Protein AF-A0A961Q5N4-F1 (afdb_monomer)

Radius of gyration: 23.61 Å; Cα contacts (8 Å, |Δi|>4): 683; chains: 1; bounding box: 58×43×66 Å

Secondary structure (DSSP, 8-state):
-EEETTEETTTTSEEEEETTT-PBP-TTSSGGGGGGGGSEEEE-TTS-EEEESSSSS-EETT-HHHHHHHHHHHTS-EEEEETT-EETTEE---SS----EEEEEHHHHHHHHHHTTT----GGGT--SEEE--TTS-SS-GGGGGBT-EEEETTEEEEEEEEEE--GGGGS-BTTB---HHHHHHHHHHSTTEEEEEEEESS-EE--TTPPEEE--------------PPP----S----SS-----S-EEEEEEGGGS-BT-EEEEEETTTEEEEEEE-SS-EEEEESB-TTT--BGGGSEEETTEEE-TTT--EE-TTT--EESPPTT--PPPEE-EEEETTEEEEEPPP----

Sequence (357 aa):
MSVTKAGFAGDRIGAFFDAETLGIASPPTPRKWSVAPLMAARTGSAGEIEIATGGTTWQPVDSPSLIEAVSELFGSRMMFRRYGEYSGDVLFKQRYAWKPVHIISIQSLESLQQQLAGEAVDVRRFRPNIVADLSGFGKDRPEYELIGREFTISGVRLRGLGPSGRCSFTTLAQRGLPEDRSVLKALIANFDKDFGIYCDVVSEGEIAPGDAINLERTEAAGHPAAVAVRPRPGPLQQAANRSAGTASGPKVRIGSLDEFPSGEIRRIEVPGAGALAVFRTDAAVYAVSDRCPHAGAPMSEGILENGRIVCPLHFAEFDPQTGEPFNAPTGCRHLKCYLVERQGNELSIRLQDDQKR

Foldseek 3Di:
DWQDLQADQPPQQWAKAFPPVRHGQDCLPDVLSLLVQQKDWDQDPVRFIWIDNNPPDTDGQQDPVVQVVVCVSSVGRMHMDGAQDDDVPDGRHDPDDRQRFWEFEPLLQVVLCVLVVNPRQDPSLVPGPYYDHPVVADRHRRLQVQDQFWKDFVNWIKHWPDFAAAACSSQGDHVVRHRHPSSQVSCVVPPVNTGTTGIGTPDIDDHDPPTDIGTDPDDCPDDPPPPPPDPDPDDPDDDDDDDDPDQDADKWWDDFVVVADAFAWDWDQTVLQGIWTWHHHPVGIWIWHLAFQPHGAGQNPFGADPNWRFGPPRRFTANRPFQDTDSDPPPGDRTGTWDWDDDPGTIITGRHDPPDD

Mean predicted aligned error: 15.23 Å

Structure (mmCIF, N/CA/C/O backbone):
data_AF-A0A961Q5N4-F1
#
_entry.id   AF-A0A961Q5N4-F1
#
loop_
_atom_site.group_PDB
_atom_site.id
_atom_site.type_symbol
_atom_site.label_atom_id
_atom_site.label_alt_id
_atom_site.label_comp_id
_atom_site.label_asym_id
_atom_site.label_entity_id
_atom_site.label_seq_id
_atom_site.pdbx_PDB_ins_code
_atom_site.Cartn_x
_atom_site.Cartn_y
_atom_site.Cartn_z
_atom_site.occupancy
_atom_site.B_iso_or_equiv
_atom_site.auth_seq_id
_atom_site.auth_comp_id
_atom_site.auth_asym_id
_atom_site.auth_atom_id
_atom_site.pdbx_PDB_model_num
ATOM 1 N N . MET A 1 1 ? -1.865 -10.971 -20.153 1.00 88.38 1 MET A N 1
ATOM 2 C CA . MET A 1 1 ? -1.113 -10.814 -18.892 1.00 88.38 1 MET A CA 1
ATOM 3 C C . MET A 1 1 ? -1.587 -11.921 -17.989 1.00 88.38 1 MET A C 1
ATOM 5 O O . MET A 1 1 ? -2.784 -11.992 -17.718 1.00 88.38 1 MET A O 1
ATOM 9 N N . SER A 1 2 ? -0.658 -12.766 -17.552 1.00 92.38 2 SER A N 1
ATOM 10 C CA . SER A 1 2 ? -1.007 -13.957 -16.790 1.00 92.38 2 SER A CA 1
ATOM 11 C C . SER A 1 2 ? -1.397 -13.599 -15.364 1.00 92.38 2 SER A C 1
ATOM 13 O O . SER A 1 2 ? -0.663 -12.891 -14.670 1.00 92.38 2 SER A O 1
ATOM 15 N N . VAL A 1 3 ? -2.552 -14.089 -14.930 1.00 94.75 3 VAL A N 1
ATOM 16 C CA . VAL A 1 3 ? -3.071 -13.963 -13.571 1.00 94.75 3 VAL A CA 1
ATOM 17 C C . VAL A 1 3 ? -3.057 -15.348 -12.943 1.00 94.75 3 VAL A C 1
ATOM 19 O O . VAL A 1 3 ? -3.760 -16.256 -13.375 1.00 94.75 3 VAL A O 1
ATOM 22 N N . THR A 1 4 ? -2.250 -15.496 -11.904 1.00 92.38 4 THR A N 1
ATOM 23 C CA . THR A 1 4 ? -2.086 -16.727 -11.125 1.00 92.38 4 THR A CA 1
ATOM 24 C C . THR A 1 4 ? -2.775 -16.582 -9.775 1.00 92.38 4 THR A C 1
ATOM 26 O O . THR A 1 4 ? -3.158 -15.482 -9.377 1.00 92.38 4 THR A O 1
ATOM 29 N N . LYS A 1 5 ? -2.845 -17.659 -8.991 1.00 89.44 5 LYS A N 1
ATOM 30 C CA . LYS A 1 5 ? -3.269 -17.598 -7.591 1.00 89.44 5 LYS A CA 1
ATOM 31 C C . LYS A 1 5 ? -2.473 -16.568 -6.803 1.00 89.44 5 LYS A C 1
ATOM 33 O O . LYS A 1 5 ? -3.061 -15.956 -5.923 1.00 89.44 5 LYS A O 1
ATOM 38 N N . ALA A 1 6 ? -1.198 -16.354 -7.160 1.00 84.62 6 ALA A N 1
ATOM 39 C CA . ALA A 1 6 ? -0.278 -15.387 -6.561 1.00 84.62 6 ALA A CA 1
ATOM 40 C C . ALA A 1 6 ? -0.604 -13.904 -6.888 1.00 84.62 6 ALA A C 1
ATOM 42 O O . ALA A 1 6 ? -0.071 -13.002 -6.236 1.00 84.62 6 ALA A O 1
ATOM 43 N N . GLY A 1 7 ? -1.490 -13.648 -7.858 1.00 91.69 7 GLY A N 1
ATOM 44 C CA . GLY A 1 7 ? -1.692 -12.348 -8.502 1.00 91.69 7 GLY A CA 1
ATOM 45 C C . GLY A 1 7 ? -1.127 -12.340 -9.924 1.00 91.69 7 GLY A C 1
ATOM 46 O O . GLY A 1 7 ? -0.993 -13.390 -10.558 1.00 91.69 7 GLY A O 1
ATOM 47 N N . PHE A 1 8 ? -0.789 -11.161 -10.441 1.00 91.06 8 PHE A N 1
ATOM 48 C CA . PHE A 1 8 ? -0.176 -11.038 -11.766 1.00 91.06 8 PHE A CA 1
ATOM 49 C C . PHE A 1 8 ? 1.207 -11.687 -11.795 1.00 91.06 8 PHE A C 1
ATOM 51 O O . PHE A 1 8 ? 2.037 -11.437 -10.920 1.00 91.06 8 PHE A O 1
ATOM 58 N N . ALA A 1 9 ? 1.471 -12.503 -12.814 1.00 88.12 9 ALA A N 1
ATOM 59 C CA . ALA A 1 9 ? 2.780 -13.112 -12.999 1.00 88.12 9 ALA A CA 1
ATOM 60 C C . ALA A 1 9 ? 3.864 -12.027 -13.104 1.00 88.12 9 ALA A C 1
ATOM 62 O O . ALA A 1 9 ? 3.730 -11.064 -13.857 1.00 88.12 9 ALA A O 1
ATOM 63 N N . GLY A 1 10 ? 4.933 -12.183 -12.321 1.00 83.81 10 GLY A N 1
ATOM 64 C CA . GLY A 1 10 ? 6.019 -11.205 -12.224 1.00 83.81 10 GLY A CA 1
ATOM 65 C C . GLY A 1 10 ? 5.786 -10.075 -11.213 1.00 83.81 10 GLY A C 1
ATOM 66 O O . GLY A 1 10 ? 6.756 -9.424 -10.827 1.00 83.81 10 GLY A O 1
ATOM 67 N N . ASP A 1 11 ? 4.562 -9.873 -10.709 1.00 86.81 11 ASP A N 1
ATOM 68 C CA . ASP A 1 11 ? 4.302 -8.896 -9.649 1.00 86.81 11 ASP A CA 1
ATOM 69 C C . ASP A 1 11 ? 4.665 -9.457 -8.266 1.00 86.81 11 ASP A C 1
ATOM 71 O O . ASP A 1 11 ? 4.424 -10.622 -7.954 1.00 86.81 11 ASP A O 1
ATOM 75 N N . ARG A 1 12 ? 5.259 -8.607 -7.419 1.00 85.19 12 ARG A N 1
ATOM 76 C CA . ARG A 1 12 ? 5.630 -8.913 -6.020 1.00 85.19 12 ARG A CA 1
ATOM 77 C C . ARG A 1 12 ? 6.350 -10.256 -5.827 1.00 85.19 12 ARG A C 1
ATOM 79 O O . ARG A 1 12 ? 6.144 -10.914 -4.809 1.00 85.19 12 ARG A O 1
ATOM 86 N N . ILE A 1 13 ? 7.230 -10.643 -6.751 1.00 86.44 13 ILE A N 1
ATOM 87 C CA . ILE A 1 13 ? 7.983 -11.908 -6.655 1.00 86.44 13 ILE A CA 1
ATOM 88 C C . ILE A 1 13 ? 9.256 -11.813 -5.800 1.00 86.44 13 ILE A C 1
ATOM 90 O O . ILE A 1 13 ? 9.838 -12.832 -5.435 1.00 86.44 13 ILE A O 1
ATOM 94 N N . GLY A 1 14 ? 9.684 -10.600 -5.448 1.00 89.81 14 GLY A N 1
ATOM 95 C CA . GLY A 1 14 ? 10.843 -10.354 -4.595 1.00 89.81 14 GLY A CA 1
ATOM 96 C C . GLY A 1 14 ? 10.968 -8.893 -4.180 1.00 89.81 14 GLY A C 1
ATOM 97 O O . GLY A 1 14 ? 10.091 -8.073 -4.466 1.00 89.81 14 GLY A O 1
ATOM 98 N N . ALA A 1 15 ? 12.064 -8.575 -3.498 1.00 91.44 15 ALA A N 1
ATOM 99 C CA . ALA A 1 15 ? 12.409 -7.222 -3.079 1.00 91.44 15 ALA A CA 1
ATOM 100 C C . ALA A 1 15 ? 13.923 -7.056 -2.925 1.00 91.44 15 ALA A C 1
ATOM 102 O O . ALA A 1 15 ? 14.682 -8.027 -2.931 1.00 91.44 15 ALA A O 1
ATOM 103 N N . PHE A 1 16 ? 14.349 -5.805 -2.754 1.00 92.31 16 PHE A N 1
ATOM 104 C CA . PHE A 1 16 ? 15.692 -5.503 -2.282 1.00 92.31 16 PHE A CA 1
ATOM 105 C C . PHE A 1 16 ? 15.755 -5.592 -0.757 1.00 92.31 16 PHE A C 1
ATOM 107 O O . PHE A 1 16 ? 14.878 -5.088 -0.054 1.00 92.31 16 PHE A O 1
ATOM 114 N N . PHE A 1 17 ? 16.821 -6.206 -0.264 1.00 91.69 17 PHE A N 1
ATOM 115 C CA . PHE A 1 17 ? 17.154 -6.363 1.142 1.00 91.69 17 PHE A CA 1
ATOM 116 C C . PHE A 1 17 ? 18.520 -5.738 1.402 1.00 91.69 17 PHE A C 1
ATOM 118 O O . PHE A 1 17 ? 19.400 -5.752 0.541 1.00 91.69 17 PHE A O 1
ATOM 125 N N . ASP A 1 18 ? 18.684 -5.172 2.585 1.00 91.12 18 ASP A N 1
ATOM 126 C CA . ASP A 1 18 ? 19.969 -4.709 3.083 1.00 91.12 18 ASP A CA 1
ATOM 127 C C . ASP A 1 18 ? 20.866 -5.930 3.334 1.00 91.12 18 ASP A C 1
ATOM 129 O O . ASP A 1 18 ? 20.460 -6.900 3.975 1.00 91.12 18 ASP A O 1
ATOM 133 N N . ALA A 1 19 ? 22.064 -5.924 2.758 1.00 92.06 19 ALA A N 1
ATOM 134 C CA . ALA A 1 19 ? 22.911 -7.104 2.693 1.00 92.06 19 ALA A CA 1
ATOM 135 C C . ALA A 1 19 ? 23.541 -7.485 4.039 1.00 92.06 19 ALA A C 1
ATOM 137 O O . ALA A 1 19 ? 23.970 -8.626 4.202 1.00 92.06 19 ALA A O 1
ATOM 138 N N . GLU A 1 20 ? 23.614 -6.542 4.978 1.00 89.38 20 GLU A N 1
ATOM 139 C CA . GLU A 1 20 ? 24.187 -6.754 6.307 1.00 89.38 20 GLU A CA 1
ATOM 140 C C . GLU A 1 20 ? 23.108 -7.175 7.301 1.00 89.38 20 GLU A C 1
ATOM 142 O O . GLU A 1 20 ? 23.265 -8.150 8.031 1.00 89.38 20 GLU A O 1
ATOM 147 N N . THR A 1 21 ? 21.988 -6.451 7.312 1.00 87.94 21 THR A N 1
ATOM 148 C CA . THR A 1 21 ? 20.900 -6.670 8.276 1.00 87.94 21 THR A CA 1
ATOM 149 C C . THR A 1 21 ? 19.877 -7.700 7.807 1.00 87.94 21 THR A C 1
ATOM 151 O O . THR A 1 21 ? 19.047 -8.141 8.599 1.00 87.94 21 THR A O 1
ATOM 154 N N . LEU A 1 22 ? 19.898 -8.054 6.516 1.00 87.62 22 LEU A N 1
ATOM 155 C CA . LEU A 1 22 ? 18.885 -8.871 5.838 1.00 87.62 22 LEU A CA 1
ATOM 156 C C . LEU A 1 22 ? 17.469 -8.264 5.909 1.00 87.62 22 LEU A C 1
ATOM 158 O O . LEU A 1 22 ? 16.475 -8.942 5.648 1.00 87.62 22 LEU A O 1
ATOM 162 N N . GLY A 1 23 ? 17.366 -6.975 6.247 1.00 84.12 23 GLY A N 1
ATOM 163 C CA . GLY A 1 23 ? 16.110 -6.244 6.346 1.00 84.12 23 GLY A CA 1
ATOM 164 C C . GLY A 1 23 ? 15.582 -5.821 4.977 1.00 84.12 23 GLY A C 1
ATOM 165 O O . GLY A 1 23 ? 16.330 -5.344 4.129 1.00 84.12 23 GLY A O 1
ATOM 166 N N . ILE A 1 24 ? 14.274 -5.966 4.758 1.00 85.94 24 ILE A N 1
ATOM 167 C CA . ILE A 1 24 ? 13.620 -5.550 3.510 1.00 85.94 24 ILE A CA 1
ATOM 168 C C . ILE A 1 24 ? 13.624 -4.023 3.358 1.00 85.94 24 ILE A C 1
ATOM 170 O O . ILE A 1 24 ? 13.206 -3.298 4.266 1.00 85.94 24 ILE A O 1
ATOM 174 N N . ALA A 1 25 ? 14.034 -3.529 2.187 1.00 81.12 25 ALA A N 1
ATOM 175 C CA . ALA A 1 25 ? 13.963 -2.110 1.865 1.00 81.12 25 ALA A CA 1
ATOM 176 C C . ALA A 1 25 ? 12.511 -1.631 1.916 1.00 81.12 25 ALA A C 1
ATOM 178 O O . ALA A 1 25 ? 11.631 -2.179 1.246 1.00 81.12 25 ALA A O 1
ATOM 179 N N . SER A 1 26 ? 12.241 -0.605 2.723 1.00 73.62 26 SER A N 1
ATOM 180 C CA . SER A 1 26 ? 10.882 -0.107 2.896 1.00 73.62 26 SER A CA 1
ATOM 181 C C . SER A 1 26 ? 10.814 1.401 3.209 1.00 73.62 26 SER A C 1
ATOM 183 O O . SER A 1 26 ? 11.407 1.888 4.152 1.00 73.62 26 SER A O 1
ATOM 185 N N . PRO A 1 27 ? 10.024 2.192 2.486 1.00 60.00 27 PRO A N 1
ATOM 186 C CA . PRO A 1 27 ? 9.955 3.653 2.645 1.00 60.00 27 PRO A CA 1
ATOM 187 C C . PRO A 1 27 ? 9.694 4.234 4.051 1.00 60.00 27 PRO A C 1
ATOM 189 O O . PRO A 1 27 ? 10.101 5.375 4.268 1.00 60.00 27 PRO A O 1
ATOM 192 N N . PRO A 1 28 ? 9.008 3.550 4.998 1.00 50.81 28 PRO A N 1
ATOM 193 C CA . PRO A 1 28 ? 8.601 4.207 6.236 1.00 50.81 28 PRO A CA 1
ATOM 194 C C . PRO A 1 28 ? 9.762 4.567 7.166 1.00 50.81 28 PRO A C 1
ATOM 196 O O . PRO A 1 28 ? 9.712 5.607 7.815 1.00 50.81 28 PRO A O 1
ATOM 199 N N . THR A 1 29 ? 10.804 3.736 7.262 1.00 52.06 29 THR A N 1
ATOM 200 C CA . THR A 1 29 ? 12.021 3.978 8.062 1.00 52.06 29 THR A CA 1
ATOM 201 C C . THR A 1 29 ? 13.061 2.907 7.705 1.00 52.06 29 THR A C 1
ATOM 203 O O . THR A 1 29 ? 12.678 1.737 7.704 1.00 52.06 29 THR A O 1
ATOM 206 N N . PRO A 1 30 ? 14.346 3.248 7.460 1.00 56.56 30 PRO A N 1
ATOM 207 C CA . PRO A 1 30 ? 14.949 4.588 7.479 1.00 56.56 30 PRO A CA 1
ATOM 208 C C . PRO A 1 30 ? 14.599 5.429 6.240 1.00 56.56 30 PRO A C 1
ATOM 210 O O . PRO A 1 30 ? 14.304 4.883 5.182 1.00 56.56 30 PRO A O 1
ATOM 213 N N . ARG A 1 31 ? 14.701 6.769 6.339 1.00 63.19 31 ARG A N 1
ATOM 214 C CA . ARG A 1 31 ? 14.425 7.699 5.215 1.00 63.19 31 ARG A CA 1
ATOM 215 C C . ARG A 1 31 ? 15.203 7.368 3.942 1.00 63.19 31 ARG A C 1
ATOM 217 O O . ARG A 1 31 ? 14.719 7.659 2.860 1.00 63.19 31 ARG A O 1
ATOM 224 N N . LYS A 1 32 ? 16.368 6.722 4.066 1.00 68.19 32 LYS A N 1
ATOM 225 C CA . LYS A 1 32 ? 17.168 6.250 2.927 1.00 68.19 32 LYS A CA 1
ATOM 226 C C . LYS A 1 32 ? 16.358 5.387 1.950 1.00 68.19 32 LYS A C 1
ATOM 228 O O . LYS A 1 32 ? 16.689 5.317 0.781 1.00 68.19 32 LYS A O 1
ATOM 233 N N . TRP A 1 33 ? 15.263 4.772 2.403 1.00 75.38 33 TRP A N 1
ATOM 234 C CA . TRP A 1 33 ? 14.384 3.935 1.592 1.00 75.38 33 TRP A CA 1
ATOM 235 C C . TRP A 1 33 ? 13.250 4.691 0.872 1.00 75.38 33 TRP A C 1
ATOM 237 O O . TRP A 1 33 ? 12.585 4.105 0.016 1.00 75.38 33 TRP A O 1
ATOM 247 N N . SER A 1 34 ? 13.031 5.986 1.142 1.00 79.31 34 SER A N 1
ATOM 248 C CA . SER A 1 34 ? 11.966 6.777 0.495 1.00 79.31 34 SER A CA 1
ATOM 249 C C . SER A 1 34 ? 12.225 7.075 -0.985 1.00 79.31 34 SER A C 1
ATOM 251 O O . SER A 1 34 ? 11.332 7.558 -1.670 1.00 79.31 34 SER A O 1
ATOM 253 N N . VAL A 1 35 ? 13.429 6.779 -1.476 1.00 84.94 35 VAL A N 1
ATOM 254 C CA . VAL A 1 35 ? 13.852 6.922 -2.879 1.00 84.94 35 VAL A CA 1
ATOM 255 C C . VAL A 1 35 ? 13.445 5.740 -3.760 1.00 84.94 35 VAL A C 1
ATOM 257 O O . VAL A 1 35 ? 13.552 5.826 -4.979 1.00 84.94 35 VAL A O 1
ATOM 260 N N . ALA A 1 36 ? 12.929 4.650 -3.177 1.00 85.88 36 ALA A N 1
ATOM 261 C CA . ALA A 1 36 ? 12.444 3.492 -3.932 1.00 85.88 36 ALA A CA 1
ATOM 262 C C . ALA A 1 36 ? 11.472 3.833 -5.089 1.00 85.88 36 ALA A C 1
ATOM 264 O O . ALA A 1 36 ? 11.603 3.215 -6.145 1.00 85.88 36 ALA A O 1
ATOM 265 N N . PRO A 1 37 ? 10.538 4.805 -4.963 1.00 87.56 37 PRO A N 1
ATOM 266 C CA . PRO A 1 37 ? 9.631 5.187 -6.052 1.00 87.56 37 PRO A CA 1
ATOM 267 C C . PRO A 1 37 ? 10.308 5.887 -7.242 1.00 87.56 37 PRO A C 1
ATOM 269 O O . PRO A 1 37 ? 9.658 6.116 -8.262 1.00 87.56 37 PRO A O 1
ATOM 272 N N . LEU A 1 38 ? 11.589 6.258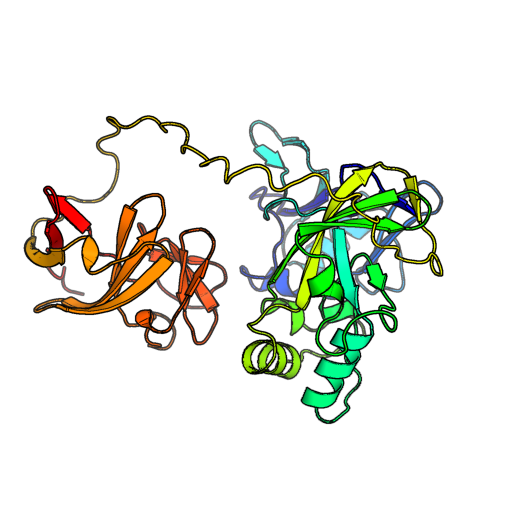 -7.130 1.00 87.88 38 LEU A N 1
ATOM 273 C CA . LEU A 1 38 ? 12.364 6.789 -8.255 1.00 87.88 38 LEU A CA 1
ATOM 274 C C . LEU A 1 38 ? 12.772 5.684 -9.235 1.00 87.88 38 LEU A C 1
ATOM 276 O O . LEU A 1 38 ? 12.997 5.961 -10.413 1.00 87.88 38 LEU A O 1
ATOM 280 N N . MET A 1 39 ? 12.824 4.437 -8.761 1.00 90.62 39 MET A N 1
ATOM 281 C CA . MET A 1 39 ? 13.100 3.276 -9.594 1.00 90.62 39 MET A CA 1
ATOM 282 C C . MET A 1 39 ? 11.833 2.787 -10.300 1.00 90.62 39 MET A C 1
ATOM 284 O O . MET A 1 39 ? 10.720 2.896 -9.782 1.00 90.62 39 MET A O 1
ATOM 288 N N . ALA A 1 40 ? 12.016 2.167 -11.461 1.00 90.19 40 ALA A N 1
ATOM 289 C CA . ALA A 1 40 ? 10.970 1.449 -12.179 1.00 90.19 40 ALA A CA 1
ATOM 290 C C . ALA A 1 40 ? 11.332 -0.032 -12.310 1.00 90.19 40 ALA A C 1
ATOM 292 O O . ALA A 1 40 ? 12.510 -0.378 -12.381 1.00 90.19 40 ALA A O 1
ATOM 293 N N . ALA A 1 41 ? 10.313 -0.887 -12.364 1.00 90.62 41 ALA A N 1
ATOM 294 C CA . ALA A 1 41 ? 10.450 -2.320 -12.584 1.00 90.62 41 ALA A CA 1
ATOM 295 C C . ALA A 1 41 ? 9.613 -2.740 -13.792 1.00 90.62 41 ALA A C 1
ATOM 297 O O . ALA A 1 41 ? 8.530 -2.192 -14.010 1.00 90.62 41 ALA A O 1
ATOM 298 N N . ARG A 1 42 ? 10.105 -3.714 -14.554 1.00 89.50 42 ARG A N 1
ATOM 299 C CA . ARG A 1 42 ? 9.350 -4.374 -15.621 1.00 89.50 42 ARG A CA 1
ATOM 300 C C . ARG A 1 42 ? 9.741 -5.842 -15.724 1.00 89.50 42 ARG A C 1
ATOM 302 O O . ARG A 1 42 ? 10.791 -6.247 -15.230 1.00 89.50 42 ARG A O 1
ATOM 309 N N . THR A 1 43 ? 8.911 -6.606 -16.415 1.00 87.06 43 THR A N 1
ATOM 310 C CA . THR A 1 43 ? 9.275 -7.937 -16.901 1.00 87.06 43 THR A CA 1
ATOM 311 C C . THR A 1 43 ? 9.866 -7.789 -18.302 1.00 87.06 43 THR A C 1
ATOM 313 O O . THR A 1 43 ? 9.239 -7.179 -19.171 1.00 87.06 43 THR A O 1
ATOM 316 N N . GLY A 1 44 ? 11.087 -8.285 -18.494 1.00 84.00 44 GLY A N 1
ATOM 317 C CA . GLY A 1 44 ? 11.779 -8.326 -19.779 1.00 84.00 44 GLY A CA 1
ATOM 318 C C . GLY A 1 44 ? 11.150 -9.335 -20.741 1.00 84.00 44 GLY A C 1
ATOM 319 O O . GLY A 1 44 ? 10.238 -10.088 -20.387 1.00 84.00 44 GLY A O 1
ATOM 320 N N . SER A 1 45 ? 11.626 -9.358 -21.985 1.00 79.44 45 SER A N 1
ATOM 321 C CA . SER A 1 45 ? 11.064 -10.221 -23.033 1.00 79.44 45 SER A CA 1
ATOM 322 C C . SER A 1 45 ? 11.307 -11.714 -22.798 1.00 79.44 45 SER A C 1
ATOM 324 O O . SER A 1 45 ? 10.565 -12.524 -23.351 1.00 79.44 45 SER A O 1
ATOM 326 N N . ALA A 1 46 ? 12.298 -12.088 -21.981 1.00 79.56 46 ALA A N 1
ATOM 327 C CA . ALA A 1 46 ? 12.556 -13.472 -21.589 1.00 79.56 46 ALA A CA 1
ATOM 328 C C . ALA A 1 46 ? 11.990 -13.822 -20.192 1.00 79.56 46 ALA A C 1
ATOM 330 O O . ALA A 1 46 ? 12.250 -14.908 -19.674 1.00 79.56 46 ALA A O 1
ATOM 331 N N . GLY A 1 47 ? 11.163 -12.946 -19.602 1.00 77.56 47 GLY A N 1
ATOM 332 C CA . GLY A 1 47 ? 10.494 -13.179 -18.315 1.00 77.56 47 GLY A CA 1
ATOM 333 C C . GLY A 1 47 ? 11.330 -12.830 -17.078 1.00 77.56 47 GLY A C 1
ATOM 334 O O . GLY A 1 47 ? 10.865 -12.987 -15.947 1.00 77.56 47 GLY A O 1
ATOM 335 N N . GLU A 1 48 ? 12.553 -12.344 -17.267 1.00 86.75 48 GLU A N 1
ATOM 336 C CA . GLU A 1 48 ? 13.408 -11.788 -16.227 1.00 86.75 48 GLU A CA 1
ATOM 337 C C . GLU A 1 48 ? 12.839 -10.476 -15.673 1.00 86.75 48 GLU A C 1
ATOM 339 O O . GLU A 1 48 ? 12.102 -9.756 -16.346 1.00 86.75 48 GLU A O 1
ATOM 344 N N 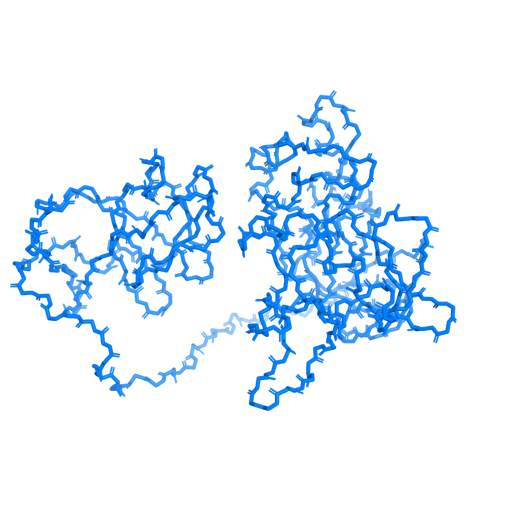. ILE A 1 49 ? 13.174 -10.145 -14.424 1.00 89.38 49 ILE A N 1
ATOM 345 C CA . ILE A 1 49 ? 12.823 -8.836 -13.869 1.00 89.38 49 ILE A CA 1
ATOM 346 C C . ILE A 1 49 ? 13.955 -7.876 -14.178 1.00 89.38 49 ILE A C 1
ATOM 348 O O . ILE A 1 49 ? 15.112 -8.153 -13.850 1.00 89.38 49 ILE A O 1
ATOM 352 N N . GLU A 1 50 ? 13.600 -6.715 -14.706 1.00 92.75 50 GLU A N 1
ATOM 353 C CA . GLU A 1 50 ? 14.531 -5.626 -14.926 1.00 92.75 50 GLU A CA 1
ATOM 354 C C . GLU A 1 50 ? 14.145 -4.409 -14.090 1.00 92.75 50 GLU A C 1
ATOM 356 O O . GLU A 1 50 ? 12.966 -4.071 -13.947 1.00 92.75 50 GLU A O 1
ATOM 361 N N . ILE A 1 51 ? 15.156 -3.722 -13.567 1.00 93.44 51 ILE A N 1
ATOM 362 C CA . ILE A 1 51 ? 15.009 -2.476 -12.820 1.00 93.44 51 ILE A CA 1
ATOM 363 C C . ILE A 1 51 ? 15.755 -1.371 -13.555 1.00 93.44 51 ILE A C 1
ATOM 365 O O . ILE A 1 51 ? 16.829 -1.582 -14.120 1.00 93.44 51 ILE A O 1
ATOM 369 N N . ALA A 1 52 ? 15.193 -0.171 -13.505 1.00 92.38 52 ALA A N 1
ATOM 370 C CA . ALA A 1 52 ? 15.863 1.044 -13.928 1.00 92.38 52 ALA A CA 1
ATOM 371 C C . ALA A 1 52 ? 15.845 2.059 -12.780 1.00 92.38 52 ALA A C 1
ATOM 373 O O . ALA A 1 52 ? 14.776 2.490 -12.350 1.00 92.38 52 ALA A O 1
ATOM 374 N N . THR A 1 53 ? 17.021 2.466 -12.298 1.00 87.88 53 THR A N 1
ATOM 375 C CA . THR A 1 53 ? 17.169 3.435 -11.194 1.00 87.88 53 THR A CA 1
ATOM 376 C C . THR A 1 53 ? 16.995 4.889 -11.648 1.00 87.88 53 THR A C 1
ATOM 378 O O . THR A 1 53 ? 16.449 5.697 -10.907 1.00 87.88 53 THR A O 1
ATOM 381 N N . GLY A 1 54 ? 17.390 5.211 -12.888 1.00 76.44 54 GLY A N 1
ATOM 382 C CA . GLY A 1 54 ? 17.129 6.496 -13.570 1.00 76.44 54 GLY A CA 1
ATOM 383 C C . GLY A 1 54 ? 16.111 6.399 -14.717 1.00 76.44 54 GLY A C 1
ATOM 384 O O . GLY A 1 54 ? 15.821 7.380 -15.404 1.00 76.44 54 GLY A O 1
ATOM 385 N N . GLY A 1 55 ? 15.569 5.198 -14.948 1.00 67.69 55 GLY A N 1
ATOM 386 C CA . GLY A 1 55 ? 14.501 4.937 -15.911 1.00 67.69 55 GLY A CA 1
ATOM 387 C C . GLY A 1 55 ? 14.886 4.980 -17.403 1.00 67.69 55 GLY A C 1
ATOM 388 O O . GLY A 1 55 ? 14.002 4.915 -18.259 1.00 67.69 55 GLY A O 1
ATOM 389 N N . THR A 1 56 ? 16.167 5.116 -17.735 1.00 75.81 56 THR A N 1
ATOM 390 C CA . THR A 1 56 ? 16.680 5.075 -19.119 1.00 75.81 56 THR A CA 1
ATOM 391 C C . THR A 1 56 ? 17.395 3.766 -19.439 1.00 75.81 56 THR A C 1
ATOM 393 O O . THR A 1 56 ? 17.301 3.285 -20.564 1.00 75.81 56 THR A O 1
ATOM 396 N N . THR A 1 57 ? 18.043 3.161 -18.442 1.00 89.50 57 THR A N 1
ATOM 397 C CA . THR A 1 57 ? 18.788 1.906 -18.585 1.00 89.50 57 THR A CA 1
ATOM 398 C C . THR A 1 57 ? 18.126 0.820 -17.751 1.00 89.50 57 THR A C 1
ATOM 400 O O . THR A 1 57 ? 18.088 0.916 -16.523 1.00 89.50 57 THR A O 1
ATOM 403 N N . TRP A 1 58 ? 17.604 -0.200 -18.427 1.00 93.06 58 TRP A N 1
ATOM 404 C CA . TRP A 1 58 ? 17.022 -1.390 -17.812 1.00 93.06 58 TRP A CA 1
ATOM 405 C C . TRP A 1 58 ? 18.098 -2.448 -17.627 1.00 93.06 58 TRP A C 1
ATOM 407 O O . TRP A 1 58 ? 18.909 -2.668 -18.525 1.00 93.06 58 TRP A O 1
ATOM 417 N N . GLN A 1 59 ? 18.132 -3.055 -16.446 1.00 94.12 59 GLN A N 1
ATOM 418 C CA . GLN A 1 59 ? 19.125 -4.062 -16.095 1.00 94.12 59 GLN A CA 1
ATOM 419 C C . GLN A 1 59 ? 18.459 -5.203 -15.321 1.00 94.12 59 GLN A C 1
ATOM 421 O O . GLN A 1 59 ? 17.588 -4.915 -14.494 1.00 94.12 59 GLN A O 1
ATOM 426 N N . PRO A 1 60 ? 18.879 -6.464 -15.525 1.00 93.31 60 PRO A N 1
ATOM 427 C CA . PRO A 1 60 ? 18.431 -7.590 -14.710 1.00 93.31 60 PRO A CA 1
ATOM 428 C C . PRO A 1 60 ? 18.653 -7.348 -13.212 1.00 93.31 60 PRO A C 1
ATOM 430 O O . PRO A 1 60 ? 19.671 -6.774 -12.825 1.00 93.31 60 PRO A O 1
ATOM 433 N N . VAL A 1 61 ? 17.717 -7.799 -12.367 1.00 91.88 61 VAL A N 1
ATOM 434 C CA . VAL A 1 61 ? 17.739 -7.601 -10.897 1.00 91.88 61 VAL A CA 1
ATOM 435 C C . VAL A 1 61 ? 19.004 -8.096 -10.187 1.00 91.88 61 VAL A C 1
ATOM 437 O O . VAL A 1 61 ? 19.307 -7.634 -9.087 1.00 91.88 61 VAL A O 1
ATOM 440 N N . ASP A 1 62 ? 19.718 -9.039 -10.788 1.00 86.69 62 ASP A N 1
ATOM 441 C CA . ASP A 1 62 ? 20.933 -9.671 -10.280 1.00 86.69 62 ASP A CA 1
ATOM 442 C C . ASP A 1 62 ? 22.218 -9.138 -10.933 1.00 86.69 62 ASP A C 1
ATOM 444 O O . ASP A 1 62 ? 23.312 -9.591 -10.586 1.00 86.69 62 ASP A O 1
ATOM 448 N N . SER A 1 63 ? 22.123 -8.158 -11.841 1.00 93.81 63 SER A N 1
ATOM 449 C CA . SER A 1 63 ? 23.310 -7.601 -12.485 1.00 93.81 63 SER A CA 1
ATOM 450 C C . SER A 1 63 ? 24.185 -6.853 -11.460 1.00 93.81 63 SER A C 1
ATOM 452 O O . SER A 1 63 ? 23.669 -6.045 -10.678 1.00 93.81 63 SER A O 1
ATOM 454 N N . PRO A 1 64 ? 25.518 -7.064 -11.450 1.00 95.12 64 PRO A N 1
ATOM 455 C CA . PRO A 1 64 ? 26.403 -6.385 -10.501 1.00 95.12 64 PRO A CA 1
ATOM 456 C C . PRO A 1 64 ? 26.294 -4.854 -10.551 1.00 95.12 64 PRO A C 1
ATOM 458 O O . PRO A 1 64 ? 26.254 -4.206 -9.507 1.00 95.12 64 PRO A O 1
ATOM 461 N N . SER A 1 65 ? 26.171 -4.284 -11.751 1.00 94.50 65 SER A N 1
ATOM 462 C CA . SER A 1 65 ? 26.036 -2.840 -11.973 1.00 94.50 65 SER A CA 1
ATOM 463 C C . SER A 1 65 ? 24.702 -2.277 -11.480 1.00 94.50 65 SER A C 1
ATOM 465 O O . SER A 1 65 ? 24.654 -1.149 -10.989 1.00 94.50 65 SER A O 1
ATOM 467 N N . LEU A 1 66 ? 23.608 -3.043 -11.564 1.00 95.00 66 LEU A N 1
ATOM 468 C CA . LEU A 1 66 ? 22.346 -2.634 -10.955 1.00 95.00 66 LEU A CA 1
ATOM 469 C C . LEU A 1 66 ? 22.446 -2.673 -9.433 1.00 95.00 66 LEU A C 1
ATOM 471 O O . L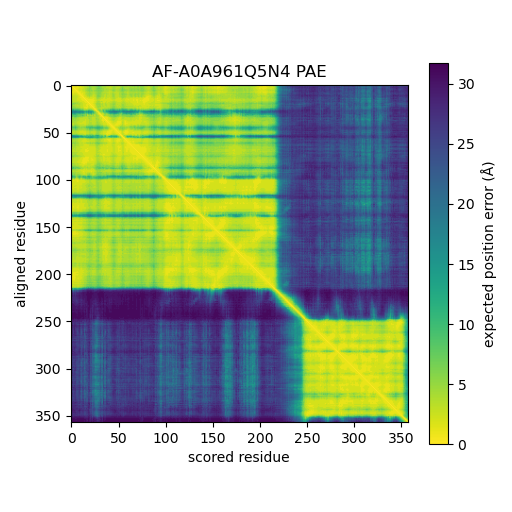EU A 1 66 ? 22.001 -1.733 -8.780 1.00 95.00 66 LEU A O 1
ATOM 475 N N . ILE A 1 67 ? 23.019 -3.738 -8.865 1.00 95.25 67 ILE A N 1
ATOM 476 C CA . ILE A 1 67 ? 23.197 -3.855 -7.414 1.00 95.25 67 ILE A CA 1
ATOM 477 C C . ILE A 1 67 ? 24.019 -2.683 -6.873 1.00 95.25 67 ILE A C 1
ATOM 479 O O . ILE A 1 67 ? 23.654 -2.124 -5.839 1.00 95.25 67 ILE A O 1
ATOM 483 N N . GLU A 1 68 ? 25.075 -2.274 -7.575 1.00 95.06 68 GLU A N 1
ATOM 484 C CA . GLU A 1 68 ? 25.864 -1.087 -7.237 1.00 95.06 68 GLU A CA 1
ATOM 485 C C . GLU A 1 68 ? 25.015 0.192 -7.281 1.00 95.06 68 GLU A C 1
ATOM 487 O O . GLU A 1 68 ? 24.907 0.879 -6.266 1.00 95.06 68 GLU A O 1
ATOM 492 N N . ALA A 1 69 ? 24.313 0.454 -8.389 1.00 93.56 69 ALA A N 1
ATOM 493 C CA . ALA A 1 69 ? 23.473 1.647 -8.540 1.00 93.56 69 ALA A CA 1
ATOM 494 C C . ALA A 1 69 ? 22.332 1.720 -7.508 1.00 93.56 69 ALA A C 1
ATOM 496 O O . ALA A 1 69 ? 22.000 2.786 -6.990 1.00 93.56 69 ALA A O 1
ATOM 497 N N . VAL A 1 70 ? 21.715 0.581 -7.193 1.00 93.31 70 VAL A N 1
ATOM 498 C CA . VAL A 1 70 ? 20.678 0.469 -6.162 1.00 93.31 70 VAL A CA 1
ATOM 499 C C . VAL A 1 70 ? 21.284 0.687 -4.772 1.00 93.31 70 VAL A C 1
ATOM 501 O O . VAL A 1 70 ? 20.683 1.370 -3.945 1.00 93.31 70 VAL A O 1
ATOM 504 N N . SER A 1 71 ? 22.480 0.155 -4.513 1.00 93.81 71 SER A N 1
ATOM 505 C CA . SER A 1 71 ? 23.181 0.348 -3.238 1.00 93.81 71 SER A CA 1
ATOM 506 C C . SER A 1 71 ? 23.571 1.803 -3.000 1.00 93.81 71 SER A C 1
ATOM 508 O O . SER A 1 71 ? 23.394 2.309 -1.891 1.00 93.81 71 SER A O 1
ATOM 510 N N . GLU A 1 72 ? 24.040 2.487 -4.043 1.00 92.75 72 GLU A N 1
ATOM 511 C CA . GLU A 1 72 ? 24.320 3.922 -4.017 1.00 92.75 72 GLU A CA 1
ATOM 512 C C . GLU A 1 72 ? 23.044 4.721 -3.730 1.00 92.75 72 GLU A C 1
ATOM 514 O O . GLU A 1 72 ? 23.014 5.526 -2.798 1.00 92.75 72 GLU A O 1
ATOM 519 N N . LEU A 1 73 ? 21.956 4.430 -4.453 1.00 90.06 73 LEU A N 1
ATOM 520 C CA . LEU A 1 73 ? 20.671 5.108 -4.280 1.00 90.06 73 LEU A CA 1
ATOM 521 C C . LEU A 1 73 ? 20.120 4.962 -2.851 1.00 90.06 73 LEU A C 1
ATOM 523 O O . LEU A 1 73 ? 19.636 5.933 -2.272 1.00 90.06 73 LEU A O 1
ATOM 527 N N . PHE A 1 74 ? 20.190 3.760 -2.273 1.00 89.25 74 PHE A N 1
ATOM 528 C CA . PHE A 1 74 ? 19.692 3.488 -0.922 1.00 89.25 74 PHE A CA 1
ATOM 529 C C . PHE A 1 74 ? 20.692 3.818 0.196 1.00 89.25 74 PHE A C 1
ATOM 531 O O . PHE A 1 74 ? 20.313 3.756 1.367 1.00 89.25 74 PHE A O 1
ATOM 538 N N . GLY A 1 75 ? 21.947 4.151 -0.119 1.00 90.69 75 GLY A N 1
ATOM 539 C CA . GLY A 1 75 ? 22.988 4.441 0.871 1.00 90.69 75 GLY A CA 1
ATOM 540 C C . GLY A 1 75 ? 23.377 3.244 1.750 1.00 90.69 75 GLY A C 1
ATOM 541 O O . GLY A 1 75 ? 23.774 3.422 2.901 1.00 90.69 75 GLY A O 1
ATOM 542 N N . SER A 1 76 ? 23.209 2.018 1.253 1.00 91.38 76 SER A N 1
ATOM 543 C CA . SER A 1 76 ? 23.631 0.777 1.918 1.00 91.38 76 SER A CA 1
ATOM 544 C C . SER A 1 76 ? 23.819 -0.329 0.900 1.00 91.38 76 SER A C 1
ATOM 546 O O . SER A 1 76 ? 23.190 -0.302 -0.151 1.00 91.38 76 SER A O 1
ATOM 548 N N . ARG A 1 77 ? 24.628 -1.340 1.221 1.00 94.31 77 ARG A N 1
ATOM 549 C CA . ARG A 1 77 ? 24.792 -2.503 0.349 1.00 94.31 77 ARG A CA 1
ATOM 550 C C . ARG A 1 77 ? 23.462 -3.245 0.220 1.00 94.31 77 ARG A C 1
ATOM 552 O O . ARG A 1 77 ? 22.956 -3.774 1.205 1.00 94.31 77 ARG A O 1
ATOM 559 N N . MET A 1 78 ? 22.912 -3.294 -0.987 1.00 93.62 78 MET A N 1
ATOM 560 C CA . MET A 1 78 ? 21.636 -3.946 -1.274 1.00 93.62 78 MET A CA 1
ATOM 561 C C . MET A 1 78 ? 21.840 -5.292 -1.968 1.00 93.62 78 MET A C 1
ATOM 563 O O . MET A 1 78 ? 22.858 -5.547 -2.606 1.00 93.62 78 MET A O 1
ATOM 567 N N . MET A 1 79 ? 20.843 -6.162 -1.857 1.00 94.31 79 MET A N 1
ATOM 568 C CA . MET A 1 79 ? 20.743 -7.407 -2.611 1.00 94.31 79 MET A CA 1
ATOM 569 C C . MET A 1 79 ? 19.292 -7.662 -3.006 1.00 94.31 79 MET A C 1
ATOM 571 O O . MET A 1 79 ? 18.387 -7.398 -2.220 1.00 94.31 79 MET A O 1
ATOM 575 N N . PHE A 1 80 ? 19.047 -8.191 -4.200 1.00 93.69 80 PHE A N 1
ATOM 576 C CA . PHE A 1 80 ? 17.718 -8.680 -4.560 1.00 93.69 80 PHE A CA 1
ATOM 577 C C . PHE A 1 80 ? 17.531 -10.118 -4.063 1.00 93.69 80 PHE A C 1
ATOM 579 O O . PHE A 1 80 ? 18.450 -10.936 -4.166 1.00 93.69 80 PHE A O 1
ATOM 586 N N . ARG A 1 81 ? 16.347 -10.434 -3.535 1.00 93.88 81 ARG A N 1
ATOM 587 C CA . ARG A 1 81 ? 15.939 -11.803 -3.188 1.00 93.88 81 ARG A CA 1
ATOM 588 C C . ARG A 1 81 ? 14.504 -12.049 -3.604 1.00 93.88 81 ARG A C 1
ATOM 590 O O . ARG A 1 81 ? 13.652 -11.163 -3.464 1.00 93.88 81 ARG A O 1
ATOM 597 N N . ARG A 1 82 ? 14.233 -13.263 -4.084 1.00 91.44 82 ARG A N 1
ATOM 598 C CA . ARG A 1 82 ? 12.854 -13.706 -4.292 1.00 91.44 82 ARG A CA 1
ATOM 599 C C . ARG A 1 82 ? 12.233 -14.074 -2.956 1.00 91.44 82 ARG A C 1
ATOM 601 O O . ARG A 1 82 ? 12.906 -14.548 -2.040 1.00 91.44 82 ARG A O 1
ATOM 608 N N . TYR A 1 83 ? 10.931 -13.853 -2.836 1.00 88.94 83 TYR A N 1
ATOM 609 C CA . TYR A 1 83 ? 10.227 -14.305 -1.645 1.00 88.94 83 TYR A CA 1
ATOM 610 C C . TYR A 1 83 ? 10.194 -15.835 -1.595 1.00 88.94 83 TYR A C 1
ATOM 612 O O . TYR A 1 83 ? 9.988 -16.484 -2.618 1.00 88.94 83 TYR A O 1
ATOM 620 N N . GLY A 1 84 ? 10.392 -16.403 -0.406 1.00 86.62 84 GLY A N 1
ATOM 62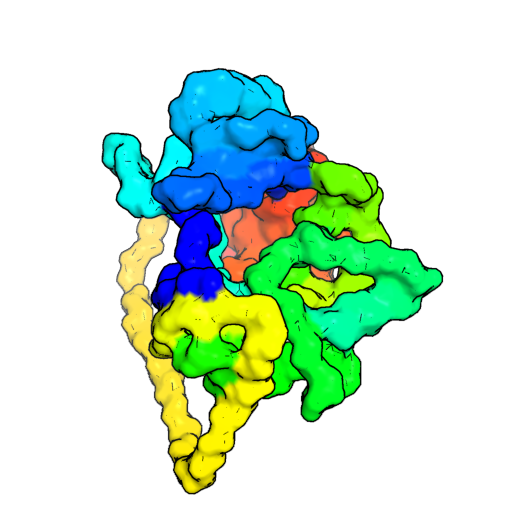1 C CA . GLY A 1 84 ? 10.524 -17.850 -0.207 1.00 86.62 84 GLY A CA 1
ATOM 622 C C . GLY A 1 84 ? 11.973 -18.346 -0.171 1.00 86.62 84 GLY A C 1
ATOM 623 O O . GLY A 1 84 ? 12.211 -19.461 0.283 1.00 86.62 84 GLY A O 1
ATOM 624 N N . GLU A 1 85 ? 12.941 -17.531 -0.601 1.00 89.69 85 GLU A N 1
ATOM 625 C CA . GLU A 1 85 ? 14.365 -17.855 -0.481 1.00 89.69 85 GLU A CA 1
ATOM 626 C C . GLU A 1 85 ? 14.854 -17.730 0.971 1.00 89.69 85 GLU A C 1
ATOM 628 O O . GLU A 1 85 ? 14.328 -16.941 1.763 1.00 89.69 85 GLU A O 1
ATOM 633 N N . TYR A 1 86 ? 15.908 -18.483 1.297 1.00 88.38 86 TYR A N 1
ATOM 634 C CA . TYR A 1 86 ? 16.544 -18.495 2.614 1.00 88.38 86 TYR A CA 1
ATOM 635 C C . TYR A 1 86 ? 18.004 -18.042 2.544 1.00 88.38 86 TYR A C 1
ATOM 637 O O . TYR A 1 86 ? 18.713 -18.315 1.575 1.00 88.38 86 TYR A O 1
ATOM 645 N N . SER A 1 87 ? 18.469 -17.399 3.614 1.00 85.50 87 SER A N 1
ATOM 646 C CA . SER A 1 87 ? 19.889 -17.169 3.895 1.00 85.50 87 SER A CA 1
ATOM 647 C C . SER A 1 87 ? 20.179 -17.577 5.338 1.00 85.50 87 SER A C 1
ATOM 649 O O . SER A 1 87 ? 19.863 -16.835 6.270 1.00 85.50 87 SER A O 1
ATOM 651 N N . GLY A 1 88 ? 20.744 -18.7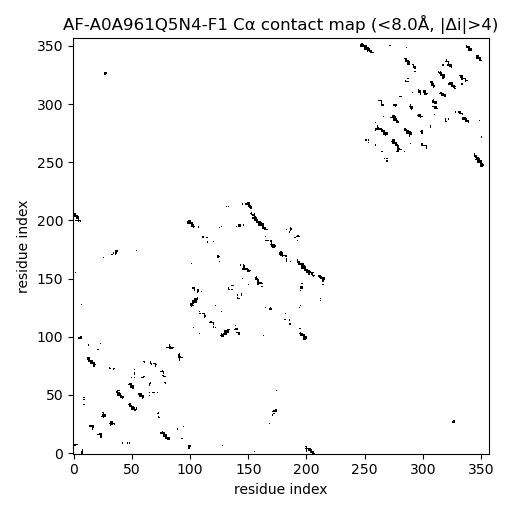73 5.528 1.00 87.56 88 GLY A N 1
ATOM 652 C CA . GLY A 1 88 ? 20.776 -19.413 6.847 1.00 87.56 88 GLY A CA 1
ATOM 653 C C . GLY A 1 88 ? 19.349 -19.642 7.354 1.00 87.56 88 GLY A C 1
ATOM 654 O O . GLY A 1 88 ? 18.520 -20.179 6.622 1.00 87.56 88 GLY A O 1
ATOM 655 N N . ASP A 1 89 ? 19.046 -19.160 8.560 1.00 84.50 89 ASP A N 1
ATOM 656 C CA . ASP A 1 89 ? 17.715 -19.272 9.179 1.00 84.50 89 ASP A CA 1
ATOM 657 C C . ASP A 1 89 ? 16.753 -18.124 8.807 1.00 84.50 89 ASP A C 1
ATOM 659 O O . ASP A 1 89 ? 15.608 -18.082 9.263 1.00 84.50 89 ASP A O 1
ATOM 663 N N . VAL A 1 90 ? 17.195 -17.166 7.985 1.00 80.88 90 VAL A N 1
ATOM 664 C CA . VAL A 1 90 ? 16.388 -15.999 7.608 1.00 80.88 90 VAL A CA 1
ATOM 665 C C . VAL A 1 90 ? 15.606 -16.281 6.329 1.00 80.88 90 VAL A C 1
ATOM 667 O O . VAL A 1 90 ? 16.192 -16.476 5.266 1.00 80.88 90 VAL A O 1
ATOM 670 N N . LEU A 1 91 ? 14.275 -16.251 6.435 1.00 84.38 91 LEU A N 1
ATOM 671 C CA . LEU A 1 91 ? 13.342 -16.321 5.308 1.00 84.38 91 LEU A CA 1
ATOM 672 C C . LEU A 1 91 ? 13.093 -14.923 4.726 1.00 84.38 91 LEU A C 1
ATOM 674 O O . LEU A 1 91 ? 12.548 -14.047 5.407 1.00 84.38 91 LEU A O 1
ATOM 678 N N . PHE A 1 92 ? 13.384 -14.741 3.440 1.00 86.38 92 PHE A N 1
ATOM 679 C CA . PHE A 1 92 ? 12.993 -13.542 2.706 1.00 86.38 92 PHE A CA 1
ATOM 680 C C . PHE A 1 92 ? 11.498 -13.604 2.388 1.00 86.38 92 PHE A C 1
ATOM 682 O O . PHE A 1 92 ? 11.043 -14.380 1.549 1.00 86.38 92 PHE A O 1
ATOM 689 N N . LYS A 1 93 ? 10.703 -12.783 3.076 1.00 82.50 93 LYS A N 1
ATOM 690 C CA . LYS A 1 93 ? 9.241 -12.746 2.939 1.00 82.50 93 LYS A CA 1
ATOM 691 C C . LYS A 1 93 ? 8.724 -11.331 2.724 1.00 82.50 93 LYS A C 1
ATOM 693 O O . LYS A 1 93 ? 9.387 -10.348 3.052 1.00 82.50 93 LYS A O 1
ATOM 698 N N . GLN A 1 94 ? 7.507 -11.247 2.200 1.00 78.31 94 GLN A N 1
ATOM 699 C CA . GLN A 1 94 ? 6.780 -9.990 2.072 1.00 78.31 94 GLN A CA 1
ATOM 700 C C . GLN A 1 94 ? 6.569 -9.348 3.448 1.00 78.31 94 GLN A C 1
ATOM 702 O O . GLN A 1 94 ? 6.317 -10.032 4.442 1.00 78.31 94 GLN A O 1
ATOM 707 N N . ARG A 1 95 ? 6.646 -8.014 3.494 1.00 73.44 95 ARG A N 1
ATOM 708 C CA . ARG A 1 95 ? 6.367 -7.240 4.712 1.00 73.44 95 ARG A CA 1
ATOM 709 C C . ARG A 1 95 ? 4.870 -7.160 5.030 1.00 73.44 95 ARG A C 1
ATOM 711 O O . ARG A 1 95 ? 4.508 -7.138 6.201 1.00 73.44 95 ARG A O 1
ATOM 718 N N . TYR A 1 96 ? 4.020 -7.083 4.008 1.00 65.50 96 TYR A N 1
ATOM 719 C CA . TYR A 1 96 ? 2.576 -6.884 4.159 1.00 65.50 96 TYR A CA 1
ATOM 720 C C . TYR A 1 96 ? 1.800 -8.175 3.912 1.00 65.50 96 TYR A C 1
ATOM 722 O O . TYR A 1 96 ? 2.254 -9.041 3.164 1.00 65.50 96 TYR A O 1
ATOM 730 N N . ALA A 1 97 ? 0.619 -8.275 4.529 1.00 62.66 97 ALA A N 1
ATOM 731 C CA . ALA A 1 97 ? -0.320 -9.354 4.260 1.00 62.66 97 ALA A CA 1
ATOM 732 C C . ALA A 1 97 ? -0.628 -9.410 2.760 1.00 62.66 97 ALA A C 1
ATOM 734 O O . ALA A 1 97 ? -0.895 -8.390 2.120 1.00 62.66 97 ALA A O 1
ATOM 735 N N . TRP A 1 98 ? -0.557 -10.612 2.205 1.00 63.25 98 TRP A N 1
ATOM 736 C CA . TRP A 1 98 ? -0.660 -10.814 0.774 1.00 63.25 98 TRP A CA 1
ATOM 737 C C . TRP A 1 98 ? -2.086 -10.506 0.286 1.00 63.25 98 TRP A C 1
ATOM 739 O O . TRP A 1 98 ? -3.070 -11.052 0.785 1.00 63.25 98 TRP A O 1
ATOM 749 N N . LYS A 1 99 ? -2.178 -9.569 -0.661 1.00 77.44 99 LYS A N 1
ATOM 750 C CA . LYS A 1 99 ? -3.406 -9.140 -1.345 1.00 77.44 99 LYS A CA 1
ATOM 751 C C . LYS A 1 99 ? -3.117 -9.112 -2.850 1.00 77.44 99 LYS A C 1
ATOM 753 O O . LYS A 1 99 ? -2.459 -8.164 -3.291 1.00 77.44 99 LYS A O 1
ATOM 758 N N . PRO A 1 100 ? -3.485 -10.157 -3.609 1.00 82.06 100 PRO A N 1
ATOM 759 C CA . PRO A 1 100 ? -2.857 -10.456 -4.899 1.00 82.06 100 PRO A CA 1
ATOM 760 C C . PRO A 1 100 ? -3.202 -9.484 -6.023 1.00 82.06 100 PRO A C 1
ATOM 762 O O . PRO A 1 100 ? -2.391 -9.305 -6.927 1.00 82.06 100 PRO A O 1
ATOM 765 N N . VAL A 1 101 ? -4.373 -8.848 -5.975 1.00 94.44 101 VAL A N 1
ATOM 766 C CA . VAL A 1 101 ? -4.802 -7.900 -7.007 1.00 94.44 101 VAL A CA 1
ATOM 767 C C . VAL A 1 101 ? -5.343 -6.632 -6.354 1.00 94.44 101 VAL A C 1
ATOM 769 O O . VAL A 1 101 ? -6.165 -6.700 -5.444 1.00 94.44 101 VAL A O 1
ATOM 772 N N . HIS A 1 102 ? -4.887 -5.468 -6.814 1.00 95.56 102 HIS A N 1
ATOM 773 C CA . HIS A 1 102 ? -5.433 -4.152 -6.470 1.00 95.56 102 HIS A CA 1
ATOM 774 C C . HIS A 1 102 ? -6.102 -3.537 -7.701 1.00 95.56 102 HIS A C 1
ATOM 776 O O . HIS A 1 102 ? -5.465 -3.405 -8.748 1.00 95.56 102 HIS A O 1
ATOM 782 N N . ILE A 1 103 ? -7.376 -3.168 -7.567 1.00 97.19 103 ILE A N 1
ATOM 783 C CA . ILE A 1 103 ? -8.173 -2.534 -8.623 1.00 97.19 103 ILE A CA 1
ATOM 784 C C . ILE A 1 103 ? -8.538 -1.116 -8.197 1.00 97.19 103 ILE A C 1
ATOM 786 O O . ILE A 1 103 ? -8.936 -0.902 -7.053 1.00 97.19 103 ILE A O 1
ATOM 790 N N . ILE A 1 104 ? -8.422 -0.164 -9.118 1.00 97.50 104 ILE A N 1
ATOM 791 C CA . ILE A 1 104 ? -8.967 1.195 -9.003 1.00 97.50 104 ILE A CA 1
ATOM 792 C C . ILE A 1 104 ? -9.842 1.450 -10.226 1.00 97.50 104 ILE A C 1
ATOM 794 O O . ILE A 1 104 ? -9.472 1.053 -11.332 1.00 97.50 104 ILE A O 1
ATOM 798 N N . SER A 1 105 ? -10.985 2.111 -10.050 1.00 96.44 105 SER A N 1
ATOM 799 C CA . SER A 1 105 ? -11.793 2.533 -11.194 1.00 96.44 105 SER A CA 1
ATOM 800 C C . SER A 1 105 ? -11.342 3.882 -11.759 1.00 96.44 105 SER A C 1
ATOM 802 O O . SER A 1 105 ? -10.808 4.735 -11.044 1.00 96.44 105 SER A O 1
ATOM 804 N N . ILE A 1 106 ? -11.594 4.096 -13.052 1.00 94.69 106 ILE A N 1
ATOM 805 C CA . ILE A 1 106 ? -11.442 5.408 -13.696 1.00 94.69 106 ILE A CA 1
ATOM 806 C C . ILE A 1 106 ? -12.331 6.439 -12.991 1.00 94.69 106 ILE A C 1
ATOM 808 O O . ILE A 1 106 ? -11.884 7.546 -12.710 1.00 94.69 106 ILE A O 1
ATOM 812 N N . GLN A 1 107 ? -13.543 6.045 -12.601 1.00 94.00 107 GLN A N 1
ATOM 813 C CA . GLN A 1 107 ? -14.502 6.915 -11.923 1.00 94.00 107 GLN A CA 1
ATOM 814 C C . GLN A 1 107 ? -13.994 7.385 -10.549 1.00 94.00 107 GLN A C 1
ATOM 816 O O . GLN A 1 107 ? -14.131 8.557 -10.208 1.00 94.00 107 GLN A O 1
ATOM 821 N N . SER A 1 108 ? -13.339 6.518 -9.769 1.00 94.56 108 SER A N 1
ATOM 822 C CA . SER A 1 108 ? -12.685 6.922 -8.515 1.00 94.56 108 SER A CA 1
ATOM 823 C C . SER A 1 108 ? -11.556 7.926 -8.752 1.00 94.56 108 SER A C 1
ATOM 825 O O . SER A 1 108 ? -11.417 8.882 -7.987 1.00 94.56 108 SER A O 1
ATOM 827 N N . LEU A 1 109 ? -10.753 7.738 -9.808 1.00 94.31 109 LEU A N 1
ATOM 828 C CA . LEU A 1 109 ? -9.690 8.679 -10.191 1.00 94.31 109 LEU A CA 1
ATOM 829 C C . LEU A 1 109 ? -10.261 10.044 -10.584 1.00 94.31 109 LEU A C 1
ATOM 831 O O . LEU A 1 109 ? -9.751 11.064 -10.122 1.00 94.31 109 LEU A O 1
ATOM 835 N N . GLU A 1 110 ? -11.337 10.065 -11.367 1.00 92.06 110 GLU A N 1
ATOM 836 C CA . GLU A 1 110 ? -12.052 11.285 -11.752 1.00 92.06 110 GLU A CA 1
ATOM 837 C C . GLU A 1 110 ? -12.636 12.007 -10.531 1.00 92.06 110 GLU A C 1
ATOM 839 O O . GLU A 1 110 ? -12.451 13.217 -10.381 1.00 92.06 110 GLU A O 1
ATOM 844 N N . SER A 1 111 ? -13.273 11.272 -9.615 1.00 91.94 111 SER A N 1
ATOM 845 C CA . SER A 1 111 ? -13.791 11.823 -8.359 1.00 91.94 111 SER A CA 1
ATOM 846 C C . SER A 1 111 ? -12.680 12.435 -7.506 1.00 91.94 111 SER A C 1
ATOM 848 O O . SER A 1 111 ? -12.850 13.526 -6.965 1.00 91.94 111 SER A O 1
ATOM 850 N N . LEU A 1 112 ? -11.515 11.787 -7.410 1.00 92.00 112 LEU A N 1
ATOM 851 C CA . LEU A 1 112 ? -10.369 12.341 -6.686 1.00 92.00 112 LEU A CA 1
ATOM 852 C C . LEU A 1 112 ? -9.797 13.586 -7.380 1.00 92.00 112 LEU A C 1
ATOM 854 O O . LEU A 1 112 ? -9.473 14.562 -6.708 1.00 92.00 112 LEU A O 1
ATOM 858 N N . GLN A 1 113 ? -9.720 13.589 -8.711 1.00 91.88 113 GLN A N 1
ATOM 859 C CA . GLN A 1 113 ? -9.284 14.752 -9.487 1.00 91.88 113 GLN A CA 1
ATOM 860 C C . GLN A 1 113 ? -10.198 15.966 -9.264 1.00 91.88 113 GLN A C 1
ATOM 862 O O . GLN A 1 113 ? -9.707 17.089 -9.131 1.00 91.88 113 GLN A O 1
ATOM 867 N N . GLN A 1 114 ? -11.512 15.762 -9.152 1.00 90.25 114 GLN A N 1
ATOM 868 C CA . GLN A 1 114 ? -12.452 16.839 -8.822 1.00 90.25 114 GLN A CA 1
ATOM 869 C C . GLN A 1 114 ? -12.172 17.455 -7.441 1.00 90.25 114 GLN A C 1
ATOM 871 O O . GLN A 1 114 ? -12.309 18.668 -7.280 1.00 90.25 114 GLN A O 1
ATOM 876 N N . GLN A 1 115 ? -11.712 16.659 -6.466 1.00 88.44 115 GLN A N 1
ATOM 877 C CA . GLN A 1 115 ? -11.322 17.159 -5.138 1.00 88.44 115 GLN A CA 1
ATOM 878 C C . GLN A 1 115 ? -9.995 17.932 -5.143 1.00 88.44 115 GLN A C 1
ATOM 880 O O . GLN A 1 115 ? -9.763 18.764 -4.268 1.00 88.44 115 GLN A O 1
ATOM 885 N N . LEU A 1 116 ? -9.127 17.693 -6.130 1.00 86.25 116 LEU A N 1
ATOM 886 C CA . LEU A 1 116 ? -7.835 18.372 -6.291 1.00 86.25 116 LEU A CA 1
ATOM 887 C C . LEU A 1 116 ? -7.914 19.575 -7.243 1.00 86.25 116 LEU A C 1
ATOM 889 O O . LEU A 1 116 ? -6.964 19.871 -7.963 1.00 86.25 116 LEU A O 1
ATOM 893 N N . ALA A 1 117 ? -9.061 20.262 -7.273 1.00 78.31 117 ALA A N 1
ATOM 894 C CA . ALA A 1 117 ? -9.311 21.419 -8.139 1.00 78.31 117 ALA A CA 1
ATOM 895 C C . ALA A 1 117 ? -9.056 21.155 -9.642 1.00 78.31 117 ALA A C 1
ATOM 897 O O . ALA A 1 117 ? -8.760 22.078 -10.400 1.00 78.31 117 ALA A O 1
ATOM 898 N N . GLY A 1 118 ? -9.194 19.900 -10.086 1.00 64.38 118 GLY A N 1
ATOM 899 C CA . GLY A 1 118 ? -9.050 19.505 -11.486 1.00 64.38 118 GLY A CA 1
ATOM 900 C C . GLY A 1 118 ? -7.625 19.162 -11.929 1.00 64.38 118 GLY A C 1
ATOM 901 O O . GLY A 1 118 ? -7.453 18.799 -13.096 1.00 64.38 118 GLY A O 1
ATOM 902 N N . GLU A 1 119 ? -6.620 19.214 -11.047 1.00 74.50 119 GLU A N 1
ATOM 903 C CA . GLU A 1 119 ? -5.275 18.723 -11.371 1.00 74.50 119 GLU A CA 1
ATOM 904 C C . GLU A 1 119 ? -5.298 17.216 -11.666 1.00 74.50 119 GLU A C 1
ATOM 906 O O . GLU A 1 119 ? -5.911 16.430 -10.942 1.00 74.50 119 GLU A O 1
ATOM 911 N N . ALA A 1 120 ? -4.632 16.801 -12.747 1.00 75.38 120 ALA A N 1
ATOM 912 C CA . ALA A 1 120 ? -4.624 15.404 -13.165 1.00 75.38 120 ALA A CA 1
ATOM 913 C C . ALA A 1 120 ? -3.981 14.515 -12.089 1.00 75.38 120 ALA A C 1
ATOM 915 O O . ALA A 1 120 ? -2.795 14.635 -11.774 1.00 75.38 120 ALA A O 1
ATOM 916 N N . VAL A 1 121 ? -4.766 13.580 -11.557 1.00 88.94 121 VAL A N 1
ATOM 917 C CA . VAL A 1 121 ? -4.280 12.581 -10.609 1.00 88.94 121 VAL A CA 1
ATOM 918 C C . VAL A 1 121 ? -3.537 11.493 -11.376 1.00 88.94 121 VAL A C 1
ATOM 920 O O . VAL A 1 121 ? -4.131 10.732 -12.138 1.00 88.94 121 VAL A O 1
ATOM 923 N N . ASP A 1 122 ? -2.233 11.365 -11.140 1.00 92.94 122 ASP A N 1
ATOM 924 C CA . ASP A 1 122 ? -1.457 10.291 -11.756 1.00 92.94 122 ASP A CA 1
ATOM 925 C C . ASP A 1 122 ? -1.665 8.955 -11.024 1.00 92.94 122 ASP A C 1
ATOM 927 O O . ASP A 1 122 ? -1.332 8.795 -9.844 1.00 92.94 122 ASP A O 1
ATOM 931 N N . VAL A 1 123 ? -2.174 7.962 -11.754 1.00 94.56 123 VAL A N 1
ATOM 932 C CA . VAL A 1 123 ? -2.489 6.623 -11.238 1.00 94.56 123 VAL A CA 1
ATOM 933 C C . VAL A 1 123 ? -1.282 5.891 -10.634 1.00 94.56 123 VAL A C 1
ATOM 935 O O . VAL A 1 123 ? -1.442 5.055 -9.736 1.00 94.56 123 VAL A O 1
ATOM 938 N N . ARG A 1 124 ? -0.051 6.239 -11.043 1.00 91.94 124 ARG A N 1
ATOM 939 C CA . ARG A 1 124 ? 1.190 5.663 -10.492 1.00 91.94 124 ARG A CA 1
ATOM 940 C C . ARG A 1 124 ? 1.338 5.923 -8.992 1.00 91.94 124 ARG A C 1
ATOM 942 O O . ARG A 1 124 ? 2.013 5.153 -8.308 1.00 91.94 124 ARG A O 1
ATOM 949 N N . ARG A 1 125 ? 0.659 6.941 -8.445 1.00 92.31 125 ARG A N 1
ATOM 950 C CA . ARG A 1 125 ? 0.610 7.209 -6.997 1.00 92.31 125 ARG A CA 1
ATOM 951 C C . ARG A 1 125 ? -0.016 6.069 -6.196 1.00 92.31 125 ARG A C 1
ATOM 953 O O . ARG A 1 125 ? 0.392 5.849 -5.058 1.00 92.31 125 ARG A O 1
ATOM 960 N N . PHE A 1 126 ? -0.954 5.321 -6.778 1.00 93.75 126 PHE A N 1
ATOM 961 C CA . PHE A 1 126 ? -1.704 4.279 -6.064 1.00 93.75 126 PHE A CA 1
ATOM 962 C C . PHE A 1 126 ? -1.262 2.856 -6.384 1.00 93.75 126 PHE A C 1
ATOM 964 O O . PHE A 1 126 ? -1.593 1.953 -5.618 1.00 93.75 126 PHE A O 1
ATOM 971 N N . ARG A 1 127 ? -0.499 2.678 -7.473 1.00 92.00 127 ARG A N 1
ATOM 972 C CA . ARG A 1 127 ? 0.095 1.401 -7.905 1.00 92.00 127 ARG A CA 1
ATOM 973 C C . ARG A 1 127 ? -0.921 0.249 -8.041 1.00 92.00 127 ARG A C 1
ATOM 975 O O . ARG A 1 127 ? -0.641 -0.843 -7.537 1.00 92.00 127 ARG A O 1
ATOM 982 N N . PRO A 1 128 ? -2.079 0.466 -8.694 1.00 95.38 128 PRO A N 1
ATOM 983 C CA . PRO A 1 128 ? -3.008 -0.623 -8.946 1.00 95.38 128 PRO A CA 1
ATOM 984 C C . PRO A 1 128 ? -2.404 -1.635 -9.917 1.00 95.38 128 PRO A C 1
ATOM 986 O O . PRO A 1 128 ? -1.548 -1.302 -10.738 1.00 95.38 128 PRO A O 1
ATOM 989 N N . ASN A 1 129 ? -2.896 -2.867 -9.848 1.00 95.19 129 ASN A N 1
ATOM 990 C CA . ASN A 1 129 ? -2.660 -3.858 -10.889 1.00 95.19 129 ASN A CA 1
ATOM 991 C C . ASN A 1 129 ? -3.607 -3.636 -12.077 1.00 95.19 129 ASN A C 1
ATOM 993 O O . ASN A 1 129 ? -3.205 -3.812 -13.223 1.00 95.19 129 ASN A O 1
ATOM 997 N N . ILE A 1 130 ? -4.857 -3.245 -11.798 1.00 96.69 130 ILE A N 1
ATOM 998 C CA . ILE A 1 130 ? -5.901 -3.025 -12.804 1.00 96.69 130 ILE A CA 1
ATOM 999 C C . ILE A 1 130 ? -6.502 -1.635 -12.611 1.00 96.69 130 ILE A C 1
ATOM 1001 O O . ILE A 1 130 ? -6.932 -1.279 -11.512 1.00 96.69 130 ILE A O 1
ATOM 1005 N N . VAL A 1 131 ? -6.565 -0.876 -13.702 1.00 97.31 131 VAL A N 1
ATOM 1006 C CA . VAL A 1 131 ? -7.396 0.325 -13.809 1.00 97.31 131 VAL A CA 1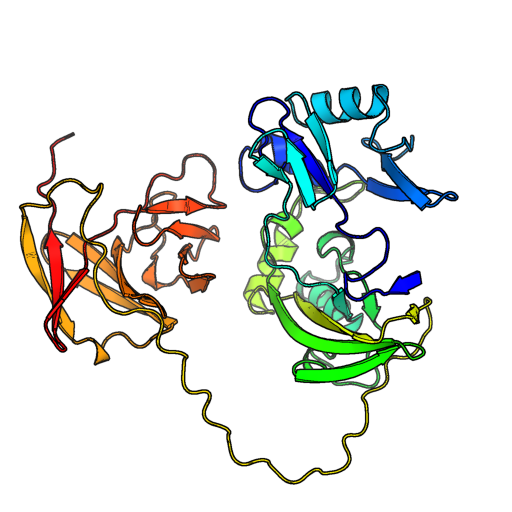
ATOM 1007 C C . VAL A 1 131 ? -8.610 -0.052 -14.642 1.00 97.31 131 VAL A C 1
ATOM 1009 O O . VAL A 1 131 ? -8.456 -0.468 -15.789 1.00 97.31 131 VAL A O 1
ATOM 1012 N N . ALA A 1 132 ? -9.793 0.027 -14.046 1.00 95.62 132 ALA A N 1
ATOM 1013 C CA . ALA A 1 132 ? -11.026 -0.466 -14.641 1.00 95.62 132 ALA A CA 1
ATOM 1014 C C . ALA A 1 132 ? -11.953 0.680 -15.048 1.00 95.62 132 ALA A C 1
ATOM 1016 O O . ALA A 1 132 ? -12.212 1.580 -14.250 1.00 95.62 132 ALA A O 1
ATOM 1017 N N . ASP A 1 133 ? -12.509 0.617 -16.255 1.00 94.81 133 ASP A N 1
ATOM 1018 C CA . ASP A 1 133 ? -13.708 1.389 -16.569 1.00 94.81 133 ASP A CA 1
ATOM 1019 C C . ASP A 1 133 ? -14.925 0.649 -16.007 1.00 94.81 133 ASP A C 1
ATOM 1021 O O . ASP A 1 133 ? -15.267 -0.442 -16.465 1.00 94.81 133 ASP A O 1
ATOM 1025 N N . LEU A 1 134 ? -15.557 1.233 -14.991 1.00 94.00 134 LEU A N 1
ATOM 1026 C CA . LEU A 1 134 ? -16.766 0.711 -14.363 1.00 94.00 134 LEU A CA 1
ATOM 1027 C C . LEU A 1 134 ? -17.951 1.661 -14.572 1.00 94.00 134 LEU A C 1
ATOM 1029 O O . LEU A 1 134 ? -18.838 1.745 -13.731 1.00 94.00 134 LEU A O 1
ATOM 1033 N N . SER A 1 135 ? -18.002 2.363 -15.705 1.00 87.44 135 SER A N 1
ATOM 1034 C CA . SER A 1 135 ? -19.096 3.283 -16.060 1.00 87.44 135 SER A CA 1
ATOM 1035 C C . SER A 1 135 ? -20.490 2.635 -16.099 1.00 87.44 135 SER A C 1
ATOM 1037 O O . SER A 1 135 ? -21.494 3.338 -16.005 1.00 87.44 135 SER A O 1
ATOM 1039 N N . GLY A 1 136 ? -20.566 1.303 -16.201 1.00 82.38 136 GLY A N 1
ATOM 1040 C CA . GLY A 1 136 ? -21.807 0.529 -16.066 1.00 82.38 136 GLY A CA 1
ATOM 1041 C C . GLY A 1 136 ? -22.291 0.307 -14.623 1.00 82.38 136 GLY A C 1
ATOM 1042 O O . GLY A 1 136 ? -23.356 -0.279 -14.436 1.00 82.38 136 GLY A O 1
ATOM 1043 N N . PHE A 1 137 ? -21.526 0.746 -13.623 1.00 85.19 137 PHE A N 1
ATOM 1044 C CA . PHE A 1 137 ? -21.824 0.646 -12.190 1.00 85.19 137 PHE A CA 1
ATOM 1045 C C . PHE A 1 137 ? -22.182 2.032 -11.612 1.00 85.19 137 PHE A C 1
ATOM 1047 O O . PHE A 1 137 ? -22.361 3.004 -12.350 1.00 85.19 137 PHE A O 1
ATOM 1054 N N . GLY A 1 138 ? -22.342 2.138 -10.290 1.00 78.81 138 GLY A N 1
ATOM 1055 C CA . GLY A 1 138 ? -22.603 3.392 -9.586 1.00 78.81 138 GLY A CA 1
ATOM 1056 C C . GLY A 1 138 ? -21.542 4.478 -9.817 1.00 78.81 138 GLY A C 1
ATOM 1057 O O . GLY A 1 138 ? -20.448 4.239 -10.317 1.00 78.81 138 GLY A O 1
ATOM 1058 N N . LYS A 1 139 ? -21.869 5.727 -9.463 1.00 69.50 139 LYS A N 1
ATOM 1059 C CA . LYS A 1 139 ? -21.011 6.889 -9.774 1.00 69.50 139 LYS A CA 1
ATOM 1060 C C . LYS A 1 139 ? -19.885 7.138 -8.769 1.00 69.50 139 LYS A C 1
ATOM 1062 O O . LYS A 1 139 ? -18.847 7.660 -9.156 1.00 69.50 139 LYS A O 1
ATOM 1067 N N . ASP A 1 140 ? -20.096 6.810 -7.497 1.00 78.75 140 ASP A N 1
ATOM 1068 C CA . ASP A 1 140 ? -19.134 7.076 -6.425 1.00 78.75 140 ASP A CA 1
ATOM 1069 C C . ASP A 1 140 ? -18.459 5.771 -5.993 1.00 78.75 140 ASP A C 1
ATOM 1071 O O . ASP A 1 140 ? -19.095 4.920 -5.372 1.00 78.75 140 ASP A O 1
ATOM 1075 N N . ARG A 1 141 ? -17.182 5.609 -6.364 1.00 88.19 141 ARG A N 1
ATOM 1076 C CA . ARG A 1 141 ? -16.365 4.405 -6.128 1.00 88.19 141 ARG A CA 1
ATOM 1077 C C . ARG A 1 141 ? -17.026 3.101 -6.610 1.00 88.19 141 ARG A C 1
ATOM 1079 O O . ARG A 1 141 ? -17.221 2.185 -5.807 1.00 88.19 141 ARG A O 1
ATOM 1086 N N . PRO A 1 142 ? -17.357 2.972 -7.909 1.00 93.19 142 PRO A N 1
ATOM 1087 C CA . PRO A 1 142 ? -18.051 1.793 -8.441 1.00 93.19 142 PRO A CA 1
ATOM 1088 C C . PRO A 1 142 ? -17.372 0.456 -8.131 1.00 93.19 142 PRO A C 1
ATOM 1090 O O . PRO A 1 142 ? -18.038 -0.567 -7.998 1.00 93.19 142 PRO A O 1
ATOM 1093 N N . GLU A 1 143 ? -16.048 0.433 -7.974 1.00 94.94 143 GLU A N 1
ATOM 1094 C CA . GLU A 1 143 ? -15.319 -0.783 -7.622 1.00 94.94 143 GLU A CA 1
ATOM 1095 C C . GLU A 1 143 ? -15.715 -1.343 -6.245 1.00 94.94 143 GLU A C 1
ATOM 1097 O O . GLU A 1 143 ? -15.525 -2.532 -6.001 1.00 94.94 143 GLU A O 1
ATOM 1102 N N . TYR A 1 144 ? -16.322 -0.544 -5.359 1.00 93.75 144 TYR A N 1
ATOM 1103 C CA . TYR A 1 144 ? -16.801 -1.011 -4.054 1.00 93.75 144 TYR A CA 1
ATOM 1104 C C . TYR A 1 144 ? -18.000 -1.954 -4.192 1.00 93.75 144 TYR A C 1
ATOM 1106 O O . TYR A 1 144 ? -18.205 -2.810 -3.333 1.00 93.75 144 TYR A O 1
ATOM 1114 N N . GLU A 1 145 ? -18.748 -1.886 -5.296 1.00 91.75 145 GLU A N 1
ATOM 1115 C CA . GLU A 1 145 ? -19.831 -2.833 -5.578 1.00 91.75 145 GLU A CA 1
ATOM 1116 C C . GLU A 1 145 ? -19.325 -4.260 -5.839 1.00 91.75 145 GLU A C 1
ATOM 1118 O O . GLU A 1 145 ? -20.086 -5.222 -5.720 1.00 91.75 145 GLU A O 1
ATOM 1123 N N . LEU A 1 146 ? -18.035 -4.414 -6.158 1.00 93.31 146 LEU A N 1
ATOM 1124 C CA . LEU A 1 146 ? -17.388 -5.714 -6.342 1.00 93.31 146 LEU A CA 1
ATOM 1125 C C . LEU A 1 146 ? -16.993 -6.365 -5.004 1.00 93.31 146 LEU A C 1
ATOM 1127 O O . LEU A 1 146 ? -16.683 -7.558 -4.969 1.00 93.31 146 LEU A O 1
ATOM 1131 N N . ILE A 1 147 ? -16.987 -5.613 -3.895 1.00 92.69 147 ILE A N 1
ATOM 1132 C CA . ILE A 1 147 ? -16.600 -6.129 -2.576 1.00 92.69 147 ILE A CA 1
ATOM 1133 C C . ILE A 1 147 ? -17.588 -7.213 -2.132 1.00 92.69 147 ILE A C 1
ATOM 1135 O O . ILE A 1 147 ? -18.805 -7.037 -2.161 1.00 92.69 147 ILE A O 1
ATOM 1139 N N . GLY A 1 148 ? -17.046 -8.356 -1.710 1.00 87.69 148 GLY A N 1
ATOM 1140 C CA . GLY A 1 148 ? -17.819 -9.527 -1.304 1.00 87.69 148 GLY A CA 1
ATOM 1141 C C . GLY A 1 148 ? -18.394 -10.338 -2.467 1.00 87.69 148 GLY A C 1
ATOM 1142 O O . GLY A 1 148 ? -19.067 -11.337 -2.217 1.00 87.69 148 GLY A O 1
ATOM 1143 N N . ARG A 1 149 ? -18.135 -9.950 -3.723 1.00 90.50 149 ARG A N 1
ATOM 1144 C CA . ARG A 1 149 ? -18.671 -10.608 -4.923 1.00 90.50 149 ARG A CA 1
ATOM 1145 C C . ARG A 1 149 ? -17.569 -11.221 -5.773 1.00 90.50 149 ARG A C 1
ATOM 1147 O O . ARG A 1 149 ? -16.420 -10.782 -5.735 1.00 90.50 149 ARG A O 1
ATOM 1154 N N . GLU A 1 150 ? -17.946 -12.228 -6.555 1.00 94.94 150 GLU A N 1
ATOM 1155 C CA . GLU A 1 150 ? -17.126 -12.741 -7.649 1.00 94.94 150 GLU A CA 1
ATOM 1156 C C . GLU A 1 150 ? -17.493 -12.066 -8.968 1.00 94.94 150 GLU A C 1
ATOM 1158 O O . GLU A 1 150 ? -18.655 -11.754 -9.241 1.00 94.94 150 GLU A O 1
ATOM 1163 N N . PHE A 1 151 ? -16.475 -11.824 -9.781 1.00 95.06 151 PHE A N 1
ATOM 1164 C CA . PHE A 1 151 ? -16.603 -11.224 -11.098 1.00 95.06 151 PHE A CA 1
ATOM 1165 C C . PHE A 1 151 ? -15.538 -11.791 -12.033 1.00 95.06 151 PHE A C 1
ATOM 1167 O O . PHE A 1 151 ? -14.526 -12.337 -11.590 1.00 95.06 151 PHE A O 1
ATOM 1174 N N . THR A 1 152 ? -15.770 -11.662 -13.335 1.00 96.06 152 THR A N 1
ATOM 1175 C CA . THR A 1 152 ? -14.882 -12.193 -14.373 1.00 96.06 152 THR A CA 1
ATOM 1176 C C . THR A 1 152 ? -14.231 -11.094 -15.193 1.00 96.06 152 THR A C 1
ATOM 1178 O O . THR A 1 152 ? -14.849 -10.065 -15.460 1.00 96.06 152 THR A O 1
ATOM 1181 N N . ILE A 1 153 ? -12.999 -11.358 -15.629 1.00 96.00 153 ILE A N 1
ATOM 1182 C CA . ILE A 1 153 ? -12.269 -10.602 -16.652 1.00 96.00 153 ILE A CA 1
ATOM 1183 C C . ILE A 1 153 ? -11.699 -11.627 -17.631 1.00 96.00 153 ILE A C 1
ATOM 1185 O O . ILE A 1 153 ? -10.826 -12.400 -17.252 1.00 96.00 153 ILE A O 1
ATOM 1189 N N . SER A 1 154 ? -12.240 -11.710 -18.850 1.00 90.56 154 SER A N 1
ATOM 1190 C CA . SER A 1 154 ? -11.833 -12.708 -19.864 1.00 90.56 154 SER A CA 1
ATOM 1191 C C . SER A 1 154 ? -11.668 -14.145 -19.314 1.00 90.56 154 SER A C 1
ATOM 1193 O O . SER A 1 154 ? -10.695 -14.848 -19.583 1.00 90.56 154 SER A O 1
ATOM 1195 N N . GLY A 1 155 ? -12.625 -14.591 -18.492 1.00 87.06 155 GLY A N 1
ATOM 1196 C CA . GLY A 1 155 ? -12.628 -15.931 -17.888 1.00 87.06 155 GLY A CA 1
ATOM 1197 C C . GLY A 1 155 ? -11.821 -16.076 -16.591 1.00 87.06 155 GLY A C 1
ATOM 1198 O O . GLY A 1 155 ? -12.048 -17.037 -15.857 1.00 87.06 155 GLY A O 1
ATOM 1199 N N . VAL A 1 156 ? -10.962 -15.112 -16.243 1.00 96.06 156 VAL A N 1
ATOM 1200 C CA . VAL A 1 156 ? -10.330 -15.026 -14.916 1.00 96.06 156 VAL A CA 1
ATOM 1201 C C . VAL A 1 156 ? -11.379 -14.587 -13.905 1.00 96.06 156 VAL A C 1
ATOM 1203 O O . VAL A 1 156 ? -11.896 -13.474 -13.992 1.00 96.06 156 VAL A O 1
ATOM 1206 N N . ARG A 1 157 ? -11.689 -15.445 -12.928 1.00 96.94 157 ARG A N 1
ATOM 1207 C CA . ARG A 1 157 ? -12.557 -15.084 -11.792 1.00 96.94 157 ARG A CA 1
ATOM 1208 C C . ARG A 1 157 ? -11.754 -14.447 -10.671 1.00 96.94 157 ARG A C 1
ATOM 1210 O O . ARG A 1 157 ? -10.805 -15.052 -10.166 1.00 96.94 157 ARG A O 1
ATOM 1217 N N . LEU A 1 158 ? -12.199 -13.281 -10.228 1.00 96.56 158 LEU A N 1
ATOM 1218 C CA . LEU A 1 158 ? -11.683 -12.555 -9.075 1.00 96.56 158 LEU A CA 1
ATOM 1219 C C . LEU A 1 158 ? -12.784 -12.404 -8.025 1.00 96.56 158 LEU A C 1
ATOM 1221 O O . LEU A 1 158 ? -13.966 -12.385 -8.360 1.00 96.56 158 LEU A O 1
ATOM 1225 N N . ARG A 1 159 ? -12.397 -12.272 -6.754 1.00 95.19 159 ARG A N 1
ATOM 1226 C CA . ARG A 1 159 ? -13.318 -11.961 -5.655 1.00 95.19 159 ARG A CA 1
ATOM 1227 C C . ARG A 1 159 ? -12.897 -10.680 -4.955 1.00 95.19 159 ARG A C 1
ATOM 1229 O O . ARG A 1 159 ? -11.779 -10.622 -4.447 1.00 95.19 159 ARG A O 1
ATOM 1236 N N . GLY A 1 160 ? -13.780 -9.687 -4.882 1.00 93.25 160 GLY A N 1
ATOM 1237 C CA . GLY A 1 160 ? -13.515 -8.453 -4.140 1.00 93.25 160 GLY A CA 1
ATOM 1238 C C . GLY A 1 160 ? -13.490 -8.714 -2.633 1.00 93.25 160 GLY A C 1
ATOM 1239 O O . GLY A 1 160 ? -14.404 -9.333 -2.091 1.00 93.25 160 GLY A O 1
ATOM 1240 N N . LEU A 1 161 ? -12.445 -8.256 -1.945 1.00 87.25 161 LEU A N 1
ATOM 1241 C CA . LEU A 1 161 ? -12.245 -8.508 -0.513 1.00 87.25 161 LEU A CA 1
ATOM 1242 C C . LEU A 1 161 ? -12.642 -7.317 0.351 1.00 87.25 161 LEU A C 1
ATOM 1244 O O . LEU A 1 161 ? -13.297 -7.489 1.372 1.00 87.25 161 LEU A O 1
ATOM 1248 N N . GLY A 1 162 ? -12.211 -6.120 -0.037 1.00 86.75 162 GLY A N 1
ATOM 1249 C CA . GLY A 1 162 ? -12.442 -4.909 0.736 1.00 86.75 162 GLY A CA 1
ATOM 1250 C C . GLY A 1 162 ? -11.621 -3.717 0.247 1.00 86.75 162 GLY A C 1
ATOM 1251 O O . GLY A 1 162 ? -10.822 -3.867 -0.688 1.00 86.75 162 GLY A O 1
ATOM 1252 N N . PRO A 1 163 ? -11.811 -2.550 0.883 1.00 89.62 163 PRO A N 1
ATOM 1253 C CA . PRO A 1 163 ? -11.116 -1.316 0.540 1.00 89.62 163 PRO A CA 1
ATOM 1254 C C . PRO A 1 163 ? -9.591 -1.411 0.661 1.00 89.62 163 PRO A C 1
ATOM 1256 O O . PRO A 1 163 ? -9.032 -2.220 1.408 1.00 89.62 163 PRO A O 1
ATOM 1259 N N . SER A 1 164 ? -8.912 -0.568 -0.110 1.00 87.88 164 SER A N 1
ATOM 1260 C CA . SER A 1 164 ? -7.459 -0.524 -0.220 1.00 87.88 164 SER A CA 1
ATOM 1261 C C . SER A 1 164 ? -6.904 0.710 0.501 1.00 87.88 164 SER A C 1
ATOM 1263 O O . SER A 1 164 ? -6.745 1.775 -0.098 1.00 87.88 164 SER A O 1
ATOM 1265 N N . GLY A 1 165 ? -6.552 0.563 1.781 1.00 86.19 165 GLY A N 1
ATOM 1266 C CA . GLY A 1 165 ? -6.007 1.652 2.604 1.00 86.19 165 GLY A CA 1
ATOM 1267 C C . GLY A 1 165 ? -4.735 2.259 2.024 1.00 86.19 165 GLY A C 1
ATOM 1268 O O . GLY A 1 165 ? -3.818 1.536 1.622 1.00 86.19 165 GLY A O 1
ATOM 1269 N N . ARG A 1 166 ? -4.691 3.588 1.911 1.00 86.75 166 ARG A N 1
ATOM 1270 C CA . ARG A 1 166 ? -3.562 4.355 1.366 1.00 86.75 166 ARG A CA 1
ATOM 1271 C C . ARG A 1 166 ? -2.741 4.974 2.497 1.00 86.75 166 ARG A C 1
ATOM 1273 O O . ARG A 1 166 ? -3.238 5.279 3.575 1.00 86.75 166 ARG A O 1
ATOM 1280 N N . CYS A 1 167 ? -1.451 5.165 2.254 1.00 78.81 167 CYS A N 1
ATOM 1281 C CA . CYS A 1 167 ? -0.530 5.765 3.218 1.00 78.81 167 CYS A CA 1
ATOM 1282 C C . CYS A 1 167 ? 0.274 6.898 2.572 1.00 78.81 167 CYS A C 1
ATOM 1284 O O . CYS A 1 167 ? 0.107 7.190 1.389 1.00 78.81 167 CYS A O 1
ATOM 1286 N N . SER A 1 168 ? 1.193 7.501 3.333 1.00 81.06 168 SER A N 1
ATOM 1287 C CA . SER A 1 168 ? 2.124 8.544 2.864 1.00 81.06 168 SER A CA 1
ATOM 1288 C C . SER A 1 168 ? 2.930 8.165 1.624 1.00 81.06 168 SER A C 1
ATOM 1290 O O . SER A 1 168 ? 3.451 9.038 0.942 1.00 81.06 168 SER A O 1
ATOM 1292 N N . PHE A 1 169 ? 2.992 6.886 1.263 1.00 83.69 169 PHE A N 1
ATOM 1293 C CA . PHE A 1 169 ? 3.610 6.466 0.015 1.00 83.69 169 PHE A CA 1
ATOM 1294 C C . PHE A 1 169 ? 2.990 7.135 -1.225 1.00 83.69 169 PHE A C 1
ATOM 1296 O O . PHE A 1 169 ? 3.711 7.428 -2.177 1.00 83.69 169 PHE A O 1
ATOM 1303 N N . THR A 1 170 ? 1.687 7.441 -1.209 1.00 88.38 170 THR A N 1
ATOM 1304 C CA . THR A 1 170 ? 1.012 8.137 -2.322 1.00 88.38 170 THR A CA 1
ATOM 1305 C C . THR A 1 170 ? 1.529 9.563 -2.530 1.00 88.38 170 THR A C 1
ATOM 1307 O O . THR A 1 170 ? 1.384 10.117 -3.625 1.00 88.38 170 THR A O 1
ATOM 1310 N N . THR A 1 171 ? 2.170 10.146 -1.509 1.00 86.81 171 THR A N 1
ATOM 1311 C CA . THR A 1 171 ? 2.697 11.510 -1.563 1.00 86.81 171 THR A CA 1
ATOM 1312 C C . THR A 1 171 ? 4.113 11.582 -2.101 1.00 86.81 171 THR A C 1
ATOM 1314 O O . THR A 1 171 ? 4.519 12.656 -2.522 1.00 86.81 171 THR A O 1
ATOM 1317 N N . LEU A 1 172 ? 4.883 10.490 -2.071 1.00 86.31 172 LEU A N 1
ATOM 1318 C CA . LEU A 1 172 ? 6.307 10.519 -2.406 1.00 86.31 172 LEU A CA 1
ATOM 1319 C C . LEU A 1 172 ? 6.550 10.943 -3.858 1.00 86.31 172 LEU A C 1
ATOM 1321 O O . LEU A 1 172 ? 5.771 10.616 -4.758 1.00 86.31 172 LEU A O 1
ATOM 1325 N N . ALA A 1 173 ? 7.668 11.639 -4.075 1.00 88.00 173 ALA A N 1
ATOM 1326 C CA . ALA A 1 173 ? 8.152 11.927 -5.415 1.00 88.00 173 ALA A CA 1
ATOM 1327 C C . ALA A 1 173 ? 8.455 10.620 -6.161 1.00 88.00 173 ALA A C 1
ATOM 1329 O O . ALA A 1 173 ? 9.028 9.682 -5.605 1.00 88.00 173 ALA A O 1
ATOM 1330 N N . GLN A 1 174 ? 8.082 10.582 -7.432 1.00 89.44 174 GLN A N 1
ATOM 1331 C CA . GLN A 1 174 ? 8.367 9.489 -8.353 1.00 89.44 174 GLN A CA 1
ATOM 1332 C C . GLN A 1 174 ? 8.925 10.078 -9.645 1.00 89.44 174 GLN A C 1
ATOM 1334 O O . GLN A 1 174 ? 8.954 11.294 -9.849 1.00 89.44 174 GLN A O 1
ATOM 1339 N N . ARG A 1 175 ? 9.361 9.229 -10.571 1.00 84.44 175 ARG A N 1
ATOM 1340 C CA . ARG A 1 175 ? 9.875 9.725 -11.847 1.00 84.44 175 ARG A CA 1
ATOM 1341 C C . ARG A 1 175 ? 8.820 10.544 -12.603 1.00 84.44 175 ARG A C 1
ATOM 1343 O O . ARG A 1 175 ? 7.780 10.021 -13.008 1.00 84.44 175 ARG A O 1
ATOM 1350 N N . GLY A 1 176 ? 9.127 11.820 -12.833 1.00 87.38 176 GLY A N 1
ATOM 1351 C CA . GLY A 1 176 ? 8.225 12.761 -13.501 1.00 87.38 176 GLY A CA 1
ATOM 1352 C C . GLY A 1 176 ? 7.014 13.174 -12.660 1.00 87.38 176 GLY A C 1
ATOM 1353 O O . GLY A 1 176 ? 6.093 13.761 -13.210 1.00 87.38 176 GLY A O 1
ATOM 1354 N N . LEU A 1 177 ? 7.001 12.861 -11.358 1.00 89.44 177 LEU A N 1
ATOM 1355 C CA . LEU A 1 177 ? 5.946 13.243 -10.422 1.00 89.44 177 LEU A CA 1
ATOM 1356 C C . LEU A 1 177 ? 6.574 13.837 -9.157 1.00 89.44 177 LEU A C 1
ATOM 1358 O O . LEU A 1 177 ? 7.246 13.111 -8.423 1.00 89.44 177 LEU A O 1
ATOM 1362 N N . PRO A 1 178 ? 6.372 15.130 -8.866 1.00 89.75 178 PRO A N 1
ATOM 1363 C CA . PRO A 1 178 ? 6.875 15.713 -7.629 1.00 89.75 178 PRO A CA 1
ATOM 1364 C C . PRO A 1 178 ? 6.184 15.110 -6.395 1.00 89.75 178 PRO A C 1
ATOM 1366 O O . PRO A 1 178 ? 5.111 14.494 -6.489 1.00 89.75 178 PRO A O 1
ATOM 1369 N N . GLU A 1 179 ? 6.810 15.304 -5.226 1.00 87.88 179 GLU A N 1
ATOM 1370 C CA . GLU A 1 179 ? 6.149 15.050 -3.942 1.00 87.88 179 GLU A CA 1
ATOM 1371 C C . GLU A 1 179 ? 4.863 15.879 -3.885 1.00 87.88 179 GLU A C 1
ATOM 1373 O O . GLU A 1 179 ? 4.881 17.078 -4.157 1.00 87.88 179 GLU A O 1
ATOM 1378 N N . ASP A 1 180 ? 3.757 15.237 -3.526 1.00 87.19 180 ASP A N 1
ATOM 1379 C CA . ASP A 1 180 ? 2.455 15.882 -3.469 1.00 87.19 180 ASP A CA 1
ATOM 1380 C C . ASP A 1 180 ? 1.630 15.346 -2.301 1.00 87.19 180 ASP A C 1
ATOM 1382 O O . ASP A 1 180 ? 1.135 14.218 -2.296 1.00 87.19 180 ASP A O 1
ATOM 1386 N N . ARG A 1 181 ? 1.475 16.185 -1.279 1.00 85.81 181 ARG A N 1
ATOM 1387 C CA . ARG A 1 181 ? 0.707 15.850 -0.074 1.00 85.81 181 ARG A CA 1
ATOM 1388 C C . ARG A 1 181 ? -0.787 16.106 -0.239 1.00 85.81 181 ARG A C 1
ATOM 1390 O O . ARG A 1 181 ? -1.551 15.662 0.617 1.00 85.81 181 ARG A O 1
ATOM 1397 N N . SER A 1 182 ? -1.202 16.829 -1.280 1.00 86.31 182 SER A N 1
ATOM 1398 C CA . SER A 1 182 ? -2.612 17.139 -1.526 1.00 86.31 182 SER A CA 1
ATOM 1399 C C . SER A 1 182 ? -3.414 15.865 -1.790 1.00 86.31 182 SER A C 1
ATOM 1401 O O . SER A 1 182 ? -4.492 15.709 -1.227 1.00 86.31 182 SER A O 1
ATOM 1403 N N . VAL A 1 183 ? -2.825 14.896 -2.500 1.00 87.94 183 VAL A N 1
ATOM 1404 C CA . VAL A 1 183 ? -3.436 13.592 -2.793 1.00 87.94 183 VAL A CA 1
ATOM 1405 C C . VAL A 1 183 ? -3.840 12.863 -1.517 1.00 87.94 183 VAL A C 1
ATOM 1407 O O . VAL A 1 183 ? -5.003 12.505 -1.354 1.00 87.94 183 VAL A O 1
ATOM 1410 N N . LEU A 1 184 ? -2.916 12.673 -0.568 1.00 86.62 184 LEU A N 1
ATOM 1411 C CA . LEU A 1 184 ? -3.251 11.990 0.685 1.00 86.62 184 LEU A CA 1
ATOM 1412 C C . LEU A 1 184 ? -4.255 12.794 1.521 1.00 86.62 184 LEU A C 1
ATOM 1414 O O . LEU A 1 184 ? -5.149 12.202 2.118 1.00 86.62 184 LEU A O 1
ATOM 1418 N N . LYS A 1 185 ? -4.149 14.129 1.544 1.00 83.31 185 LYS A N 1
ATOM 1419 C CA . LYS A 1 185 ? -5.131 14.982 2.231 1.00 83.31 185 LYS A CA 1
ATOM 1420 C C . LYS A 1 185 ? -6.536 14.811 1.649 1.00 83.31 185 LYS A C 1
ATOM 1422 O O . LYS A 1 185 ? -7.482 14.674 2.415 1.00 83.31 185 LYS A O 1
ATOM 1427 N N . ALA A 1 186 ? -6.665 14.777 0.325 1.00 88.44 186 ALA A N 1
ATOM 1428 C CA . ALA A 1 186 ? -7.941 14.578 -0.350 1.00 88.44 186 ALA A CA 1
ATOM 1429 C C . ALA A 1 186 ? -8.516 13.180 -0.089 1.00 88.44 186 ALA A C 1
ATOM 1431 O O . ALA A 1 186 ? -9.713 13.064 0.162 1.00 88.44 186 ALA A O 1
ATOM 1432 N N . LEU A 1 187 ? -7.670 12.144 -0.071 1.00 87.75 187 LEU A N 1
ATOM 1433 C CA . LEU A 1 187 ? -8.069 10.783 0.299 1.00 87.75 187 LEU A CA 1
ATOM 1434 C C . LEU A 1 187 ? -8.594 10.688 1.735 1.00 87.75 187 LEU A C 1
ATOM 1436 O O . LEU A 1 187 ? -9.594 10.025 1.983 1.00 87.75 187 LEU A O 1
ATOM 1440 N N . ILE A 1 188 ? -7.936 11.352 2.685 1.00 80.75 188 ILE A N 1
ATOM 1441 C CA . ILE A 1 188 ? -8.392 11.384 4.082 1.00 80.75 188 ILE A CA 1
ATOM 1442 C C . ILE A 1 188 ? -9.726 12.125 4.191 1.00 80.75 188 ILE A C 1
ATOM 1444 O O . ILE A 1 188 ? -10.631 11.652 4.865 1.00 80.75 188 ILE A O 1
ATOM 1448 N N . ALA A 1 189 ? -9.846 13.278 3.531 1.00 79.88 189 ALA A N 1
ATOM 1449 C CA . ALA A 1 189 ? -11.019 14.135 3.655 1.00 79.88 189 ALA A CA 1
ATOM 1450 C C . ALA A 1 189 ? -12.273 13.561 2.978 1.00 79.88 189 ALA A C 1
ATOM 1452 O O . ALA A 1 189 ? -13.376 13.842 3.435 1.00 79.88 189 ALA A O 1
ATOM 1453 N N . ASN A 1 190 ? -12.112 12.792 1.896 1.00 85.56 190 ASN A N 1
ATOM 1454 C CA . ASN A 1 190 ? -13.233 12.425 1.023 1.00 85.56 190 ASN A CA 1
ATOM 1455 C C . ASN A 1 190 ? -13.365 10.920 0.750 1.00 85.56 190 ASN A C 1
ATOM 1457 O O . ASN A 1 190 ? -14.355 10.506 0.155 1.00 85.56 190 ASN A O 1
ATOM 1461 N N . PHE A 1 191 ? -12.382 10.101 1.137 1.00 86.31 191 PHE A N 1
ATOM 1462 C CA . PHE A 1 191 ? -12.328 8.681 0.767 1.00 86.31 191 PHE A CA 1
ATOM 1463 C C . PHE A 1 191 ? -11.981 7.754 1.943 1.00 86.31 191 PHE A C 1
ATOM 1465 O O . PHE A 1 191 ? -11.557 6.626 1.719 1.00 86.31 191 PHE A O 1
ATOM 1472 N N . ASP A 1 192 ? -12.116 8.207 3.193 1.00 82.12 192 ASP A N 1
ATOM 1473 C CA . ASP A 1 192 ? -11.799 7.412 4.395 1.00 82.12 192 ASP A CA 1
ATOM 1474 C C . ASP A 1 192 ? -10.359 6.855 4.411 1.00 82.12 192 ASP A C 1
ATOM 1476 O O . ASP A 1 192 ? -10.081 5.837 5.040 1.00 82.12 192 ASP A O 1
ATOM 1480 N N . LYS A 1 193 ? -9.417 7.520 3.715 1.00 82.56 193 LYS A N 1
ATOM 1481 C CA . LYS A 1 193 ? -8.034 7.047 3.472 1.00 82.56 193 LYS A CA 1
ATOM 1482 C C . LYS A 1 193 ? -7.948 5.800 2.566 1.00 82.56 193 LYS A C 1
ATOM 1484 O O . LYS A 1 193 ? -6.843 5.328 2.292 1.00 82.56 193 LYS A O 1
ATOM 1489 N N . ASP A 1 194 ? -9.055 5.296 2.041 1.00 88.81 194 ASP A N 1
ATOM 1490 C CA . ASP A 1 194 ? -9.098 4.144 1.144 1.00 88.81 194 ASP A CA 1
ATOM 1491 C C . ASP A 1 194 ? -9.163 4.574 -0.325 1.00 88.81 194 ASP A C 1
ATOM 1493 O O . ASP A 1 194 ? -9.769 5.582 -0.676 1.00 88.81 194 ASP A O 1
ATOM 1497 N N . PHE A 1 195 ? -8.519 3.820 -1.222 1.00 94.44 195 PHE A N 1
ATOM 1498 C CA . PHE A 1 195 ? -8.621 4.093 -2.656 1.00 94.44 195 PHE A CA 1
ATOM 1499 C C . PHE A 1 195 ? -8.397 2.845 -3.515 1.00 94.44 195 PHE A C 1
ATOM 1501 O O . PHE A 1 195 ? -7.282 2.310 -3.617 1.00 94.44 195 PHE A O 1
ATOM 1508 N N . GLY A 1 196 ? -9.477 2.392 -4.151 1.00 96.00 196 GLY A N 1
ATOM 1509 C CA . GLY A 1 196 ? -9.568 1.096 -4.814 1.00 96.00 196 GLY A CA 1
ATOM 1510 C C . GLY A 1 196 ? -9.856 -0.056 -3.851 1.00 96.00 196 GLY A C 1
ATOM 1511 O O . GLY A 1 196 ? -10.041 0.141 -2.649 1.00 96.00 196 GLY A O 1
ATOM 1512 N N . ILE A 1 197 ? -9.847 -1.279 -4.379 1.00 95.38 197 ILE A N 1
ATOM 1513 C CA . ILE A 1 197 ? -10.147 -2.509 -3.634 1.00 95.38 197 ILE A CA 1
ATOM 1514 C C . ILE A 1 197 ? -9.067 -3.572 -3.818 1.00 95.38 197 ILE A C 1
ATOM 1516 O O . ILE A 1 197 ? -8.402 -3.640 -4.855 1.00 95.38 197 ILE A O 1
ATOM 1520 N N . TYR A 1 198 ? -8.917 -4.442 -2.825 1.00 93.75 198 TYR A N 1
ATOM 1521 C CA . TYR A 1 198 ? -8.151 -5.676 -2.973 1.00 93.75 198 TYR A CA 1
ATOM 1522 C C . TYR A 1 198 ? -9.043 -6.828 -3.420 1.00 93.75 198 TYR A C 1
ATOM 1524 O O . TYR A 1 198 ? -10.184 -6.942 -2.973 1.00 93.75 198 TYR A O 1
ATOM 1532 N N . CYS A 1 199 ? -8.498 -7.708 -4.254 1.00 94.88 199 CYS A N 1
ATOM 1533 C CA . CYS A 1 199 ? -9.174 -8.898 -4.752 1.00 94.88 199 CYS A CA 1
ATOM 1534 C C . CYS A 1 199 ? -8.305 -10.146 -4.574 1.00 94.88 199 CYS A C 1
ATOM 1536 O O . CYS A 1 199 ? -7.078 -10.064 -4.670 1.00 94.88 199 CYS A O 1
ATOM 1538 N N . ASP A 1 200 ? -8.961 -11.290 -4.375 1.00 93.00 200 ASP A N 1
ATOM 1539 C CA . ASP A 1 200 ? -8.369 -12.623 -4.510 1.00 93.00 200 ASP A CA 1
ATOM 1540 C C . ASP A 1 200 ? -8.576 -13.175 -5.921 1.00 93.00 200 ASP A C 1
ATOM 1542 O O . ASP A 1 200 ? -9.554 -12.848 -6.597 1.00 93.00 200 ASP A O 1
ATOM 1546 N N . VAL A 1 201 ? -7.679 -14.069 -6.344 1.00 94.81 201 VAL A N 1
ATOM 1547 C CA . VAL A 1 201 ? -7.797 -14.795 -7.613 1.00 94.81 201 VAL A CA 1
ATOM 1548 C C . VAL A 1 201 ? -8.511 -16.126 -7.380 1.00 94.81 201 VAL A C 1
ATOM 1550 O O . VAL A 1 201 ? -7.970 -17.066 -6.788 1.00 94.81 201 VAL A O 1
ATOM 1553 N N . VAL A 1 202 ? -9.749 -16.238 -7.862 1.00 94.44 202 VAL A N 1
ATOM 1554 C CA . VAL A 1 202 ? -10.569 -17.454 -7.745 1.00 94.44 202 VAL A CA 1
ATOM 1555 C C . VAL A 1 202 ? -10.225 -18.457 -8.843 1.00 94.44 202 VAL A C 1
ATOM 1557 O O . VAL A 1 202 ? -10.106 -19.649 -8.551 1.00 94.44 202 VAL A O 1
ATOM 1560 N N . SER A 1 203 ? -9.983 -18.002 -10.071 1.00 94.81 203 SER A N 1
ATOM 1561 C CA . SER A 1 203 ? -9.444 -18.838 -11.152 1.00 94.81 203 SER A CA 1
ATOM 1562 C C . SER A 1 203 ? -8.375 -18.091 -11.933 1.00 94.81 203 SER A C 1
ATOM 1564 O O . SER A 1 203 ? -8.474 -16.882 -12.108 1.00 94.81 203 SER A O 1
ATOM 1566 N N . GLU A 1 204 ? -7.337 -18.822 -12.327 1.00 96.81 204 GLU A N 1
ATOM 1567 C CA . GLU A 1 204 ? -6.195 -18.306 -13.083 1.00 96.81 204 GLU A CA 1
ATOM 1568 C C . GLU A 1 204 ? -6.531 -18.182 -14.572 1.00 96.81 204 GLU A C 1
ATOM 1570 O O . GLU A 1 204 ? -7.462 -18.824 -15.061 1.00 96.81 204 GLU A O 1
ATOM 1575 N N . GLY A 1 205 ? -5.751 -17.390 -15.299 1.00 96.44 205 GLY A N 1
ATOM 1576 C CA . GLY A 1 205 ? -5.889 -17.249 -16.744 1.00 96.44 205 GLY A CA 1
ATOM 1577 C C . GLY A 1 205 ? -5.179 -16.013 -17.273 1.00 96.44 205 GLY A C 1
ATOM 1578 O O . GLY A 1 205 ? -4.289 -15.465 -16.627 1.00 96.44 205 GLY A O 1
ATOM 1579 N N . GLU A 1 206 ? -5.580 -15.568 -18.457 1.00 96.50 206 GLU A N 1
ATOM 1580 C CA . GLU A 1 206 ? -5.015 -14.392 -19.111 1.00 96.50 206 GLU A CA 1
ATOM 1581 C C . GLU A 1 206 ? -6.036 -13.262 -19.149 1.00 96.50 206 GLU A C 1
ATOM 1583 O O . GLU A 1 206 ? -7.201 -13.486 -19.474 1.00 96.50 206 GLU A O 1
ATOM 1588 N N . ILE A 1 207 ? -5.569 -12.046 -18.870 1.00 95.94 207 ILE A N 1
ATOM 1589 C CA . ILE A 1 207 ? -6.333 -10.820 -19.115 1.00 95.94 207 ILE A CA 1
ATOM 1590 C C . ILE A 1 207 ? -5.545 -9.858 -20.006 1.00 95.94 207 ILE A C 1
ATOM 1592 O O . ILE A 1 207 ? -4.309 -9.816 -19.964 1.00 95.94 207 ILE A O 1
ATOM 1596 N N . ALA A 1 208 ? -6.243 -9.041 -20.779 1.00 94.19 208 ALA A N 1
ATOM 1597 C CA . ALA A 1 208 ? -5.697 -8.011 -21.645 1.00 94.19 208 ALA A CA 1
ATOM 1598 C C . ALA A 1 208 ? -6.412 -6.664 -21.428 1.00 94.19 208 ALA A C 1
ATOM 1600 O O . ALA A 1 208 ? -7.573 -6.624 -21.014 1.00 94.19 208 ALA A O 1
ATOM 1601 N N . PRO A 1 209 ? -5.741 -5.528 -21.703 1.00 95.44 209 PRO A N 1
ATOM 1602 C CA . PRO A 1 209 ? -6.422 -4.240 -21.771 1.00 95.44 209 PRO A CA 1
ATOM 1603 C C . PRO A 1 209 ? -7.602 -4.295 -22.750 1.00 95.44 209 PRO A C 1
ATOM 1605 O O . PRO A 1 209 ? -7.446 -4.754 -23.879 1.00 95.44 209 PRO A O 1
ATOM 1608 N N . GLY A 1 210 ? -8.762 -3.802 -22.315 1.00 93.62 210 GLY A N 1
ATOM 1609 C CA . GLY A 1 210 ? -10.012 -3.849 -23.080 1.00 93.62 210 GLY A CA 1
ATOM 1610 C C . GLY A 1 210 ? -10.954 -4.992 -22.689 1.00 93.62 210 GLY A C 1
ATOM 1611 O O . GLY A 1 210 ? -12.122 -4.948 -23.070 1.00 93.62 210 GLY A O 1
ATOM 1612 N N . ASP A 1 211 ? -10.499 -5.967 -21.898 1.00 95.62 211 ASP A N 1
ATOM 1613 C CA . ASP A 1 211 ? -11.377 -7.019 -21.386 1.00 95.62 211 ASP A CA 1
ATOM 1614 C C . ASP A 1 211 ? -12.437 -6.453 -20.434 1.00 95.62 211 ASP A C 1
ATOM 1616 O O . ASP A 1 211 ? -12.143 -5.677 -19.521 1.00 95.62 211 ASP A O 1
ATOM 1620 N N . ALA A 1 212 ? -13.685 -6.876 -20.632 1.00 92.44 212 ALA A N 1
ATOM 1621 C CA . ALA A 1 212 ? -14.812 -6.421 -19.830 1.00 92.44 212 ALA A CA 1
ATOM 1622 C C . ALA A 1 212 ? -14.850 -7.098 -18.451 1.00 92.44 212 ALA A C 1
ATOM 1624 O O . ALA A 1 212 ? -14.659 -8.313 -18.333 1.00 92.44 212 ALA A O 1
ATOM 1625 N N . ILE A 1 213 ? -15.188 -6.312 -17.425 1.00 93.56 213 ILE A N 1
ATOM 1626 C CA . ILE A 1 213 ? -15.519 -6.808 -16.087 1.00 93.56 213 ILE A CA 1
ATOM 1627 C C . ILE A 1 213 ? -17.005 -7.152 -16.049 1.00 93.56 213 ILE A C 1
ATOM 1629 O O . ILE A 1 213 ? -17.849 -6.283 -16.259 1.00 93.56 213 ILE A O 1
ATOM 1633 N N . ASN A 1 214 ? -17.330 -8.405 -15.736 1.00 90.00 214 ASN A N 1
ATOM 1634 C CA . ASN A 1 214 ? -18.713 -8.863 -15.620 1.00 90.00 214 ASN A CA 1
ATOM 1635 C C . ASN A 1 214 ? -18.977 -9.424 -14.222 1.00 90.00 214 ASN A C 1
ATOM 1637 O O . ASN A 1 214 ? -18.300 -10.360 -13.790 1.00 90.00 214 ASN A O 1
ATOM 1641 N N . LEU A 1 215 ? -19.984 -8.882 -13.531 1.00 86.75 215 LEU A N 1
ATOM 1642 C CA . LEU A 1 215 ? -20.503 -9.487 -12.304 1.00 86.75 215 LEU A CA 1
ATOM 1643 C C . LEU A 1 215 ? -21.121 -10.844 -12.633 1.00 86.75 215 LEU A C 1
ATOM 1645 O O . LEU A 1 215 ? -21.965 -10.947 -13.527 1.00 86.75 215 LEU A O 1
ATOM 1649 N N . GLU A 1 216 ? -20.754 -11.876 -11.881 1.00 75.81 216 GLU A N 1
ATOM 1650 C CA . GLU A 1 216 ? -21.450 -13.148 -12.011 1.00 75.81 216 GLU A CA 1
ATOM 1651 C C . GLU A 1 216 ? -22.870 -13.002 -11.451 1.00 75.81 216 GLU A C 1
ATOM 1653 O O . GLU A 1 216 ? -23.077 -12.571 -10.312 1.00 75.81 216 GLU A O 1
ATOM 1658 N N . ARG A 1 217 ? -23.877 -13.346 -12.264 1.00 56.91 217 ARG A N 1
ATOM 1659 C CA . ARG A 1 217 ? -25.246 -13.491 -11.767 1.00 56.91 217 ARG A CA 1
ATOM 1660 C C . ARG A 1 217 ? -25.252 -14.652 -10.790 1.00 56.91 217 ARG A C 1
ATOM 1662 O O . ARG A 1 217 ? -25.163 -15.806 -11.193 1.00 56.91 217 ARG A O 1
ATOM 1669 N N . THR A 1 218 ? -25.389 -14.350 -9.510 1.00 49.06 218 THR A N 1
ATOM 1670 C CA . THR A 1 218 ? -25.728 -15.373 -8.531 1.00 49.06 218 THR A CA 1
ATOM 1671 C C . THR A 1 218 ? -27.177 -15.771 -8.814 1.00 49.06 218 THR A C 1
ATOM 1673 O O . THR A 1 218 ? -28.082 -14.952 -8.642 1.00 49.06 218 THR A O 1
ATOM 1676 N N . GLU A 1 219 ? -27.427 -16.994 -9.298 1.00 33.28 219 GLU A N 1
ATOM 1677 C CA . GLU A 1 219 ? -28.759 -17.583 -9.132 1.00 33.28 219 GLU A CA 1
ATOM 1678 C C . GLU A 1 219 ? -29.112 -17.482 -7.648 1.00 33.28 219 GLU A C 1
ATOM 1680 O O . GLU A 1 219 ? -28.235 -17.638 -6.796 1.00 33.28 219 GLU A O 1
ATOM 1685 N N . ALA A 1 220 ? -30.367 -17.148 -7.344 1.00 34.88 220 ALA A N 1
ATOM 1686 C CA . ALA A 1 220 ? -30.851 -16.981 -5.983 1.00 34.88 220 ALA A CA 1
ATOM 1687 C C . ALA A 1 220 ? -30.765 -18.312 -5.216 1.00 34.88 220 ALA A C 1
ATOM 1689 O O . ALA A 1 220 ? -31.755 -19.014 -5.026 1.00 34.88 220 ALA A O 1
ATOM 1690 N N . ALA A 1 221 ? -29.569 -18.661 -4.753 1.00 32.56 221 ALA A N 1
ATOM 1691 C CA . ALA A 1 221 ? -29.377 -19.589 -3.668 1.00 32.56 221 ALA A CA 1
ATOM 1692 C C . ALA A 1 221 ? -29.946 -18.885 -2.438 1.00 32.56 221 ALA A C 1
ATOM 1694 O O . ALA A 1 221 ? -29.441 -17.844 -2.009 1.00 32.56 221 ALA A O 1
ATOM 1695 N N . GLY A 1 222 ? -31.072 -19.406 -1.945 1.00 28.91 222 GLY A N 1
ATOM 1696 C CA . GLY A 1 222 ? -31.741 -18.906 -0.755 1.00 28.91 222 GLY A CA 1
ATOM 1697 C C . GLY A 1 222 ? -30.737 -18.648 0.361 1.00 28.91 222 GLY A C 1
ATOM 1698 O O . GLY A 1 222 ? -29.762 -19.383 0.500 1.00 28.91 222 GLY A O 1
ATOM 1699 N N . HIS A 1 223 ? -30.989 -17.584 1.125 1.00 28.59 223 HIS A N 1
ATOM 1700 C CA . HIS A 1 223 ? -30.227 -17.218 2.312 1.00 28.59 223 HIS A CA 1
ATOM 1701 C C . HIS A 1 223 ? -29.789 -18.479 3.072 1.00 28.59 223 HIS A C 1
ATOM 1703 O O . HIS A 1 223 ? -30.641 -19.128 3.690 1.00 28.59 223 HIS A O 1
ATOM 1709 N N . PRO A 1 224 ? -28.493 -18.839 3.089 1.00 27.70 224 PRO A N 1
ATOM 1710 C CA . PRO A 1 224 ? -28.028 -19.673 4.166 1.00 27.70 224 PRO A CA 1
ATOM 1711 C C . PRO A 1 224 ? -28.159 -18.793 5.406 1.00 27.70 224 PRO A C 1
ATOM 1713 O O . PRO A 1 224 ? -27.602 -17.694 5.471 1.00 27.70 224 PRO A O 1
ATOM 1716 N N . ALA A 1 225 ? -28.976 -19.240 6.359 1.00 28.09 225 ALA A N 1
ATOM 1717 C CA . ALA A 1 225 ? -29.017 -18.657 7.688 1.00 28.09 225 ALA A CA 1
ATOM 1718 C C . ALA A 1 225 ? -27.580 -18.414 8.159 1.00 28.09 225 ALA A C 1
ATOM 1720 O O . ALA A 1 225 ? -26.719 -19.271 7.946 1.00 28.09 225 ALA A O 1
ATOM 1721 N N . ALA A 1 226 ? -27.340 -17.242 8.754 1.00 25.72 226 ALA A N 1
ATOM 1722 C CA . ALA A 1 226 ? -26.058 -16.837 9.303 1.00 25.72 226 ALA A CA 1
ATOM 1723 C C . ALA A 1 226 ? -25.360 -18.028 9.974 1.00 25.72 226 ALA A C 1
ATOM 1725 O O . ALA A 1 226 ? -25.740 -18.466 11.062 1.00 25.72 226 ALA A O 1
ATOM 1726 N N . VAL A 1 227 ? -24.341 -18.573 9.308 1.00 24.70 227 VAL A N 1
ATOM 1727 C CA . VAL A 1 227 ? -23.436 -19.518 9.944 1.00 24.70 227 VAL A CA 1
ATOM 1728 C C . VAL A 1 227 ? -22.612 -18.667 10.886 1.00 24.70 227 VAL A C 1
ATOM 1730 O O . VAL A 1 227 ? -21.694 -17.962 10.471 1.00 24.70 227 VAL A O 1
ATOM 1733 N N . ALA A 1 228 ? -22.998 -18.687 12.159 1.00 24.56 228 ALA A N 1
ATOM 1734 C CA . ALA A 1 228 ? -22.192 -18.152 13.233 1.00 24.56 228 ALA A CA 1
ATOM 1735 C C . ALA A 1 228 ? -20.794 -18.767 13.114 1.00 24.56 228 ALA A C 1
ATOM 1737 O O . ALA A 1 228 ? -20.596 -19.955 13.386 1.00 24.56 228 ALA A O 1
ATOM 1738 N N . VAL A 1 229 ? -19.827 -17.956 12.686 1.00 25.11 229 VAL A N 1
ATOM 1739 C CA . VAL A 1 229 ? -18.414 -18.291 12.798 1.00 25.11 229 VAL A CA 1
ATOM 1740 C C . VAL A 1 229 ? -18.141 -18.369 14.290 1.00 25.11 229 VAL A C 1
ATOM 1742 O O . VAL A 1 229 ? -17.968 -17.358 14.966 1.00 25.11 229 VAL A O 1
ATOM 1745 N N . ARG A 1 230 ? -18.169 -19.586 14.835 1.00 22.84 230 ARG A N 1
ATOM 1746 C CA . ARG A 1 230 ? -17.618 -19.826 16.161 1.00 22.84 230 ARG A CA 1
ATOM 1747 C C . ARG A 1 230 ? -16.114 -19.587 16.040 1.00 22.84 230 ARG A C 1
ATOM 1749 O O . ARG A 1 230 ? -15.479 -20.287 15.244 1.00 22.84 230 ARG A O 1
ATOM 1756 N N . PRO A 1 231 ? -15.530 -18.627 16.776 1.00 24.45 231 PRO A N 1
ATOM 1757 C CA . PRO A 1 231 ? -14.085 -18.509 16.817 1.00 24.45 231 PRO A CA 1
ATOM 1758 C C . PRO A 1 231 ? -13.520 -19.855 17.276 1.00 24.45 231 PRO A C 1
ATOM 1760 O O . PRO A 1 231 ? -14.015 -20.454 18.237 1.00 24.45 231 PRO A O 1
ATOM 1763 N N . ARG A 1 232 ? -12.506 -20.360 16.562 1.00 23.17 232 ARG A N 1
ATOM 1764 C CA . ARG A 1 232 ? -11.694 -21.465 17.082 1.00 23.17 232 ARG A CA 1
ATOM 1765 C C . ARG A 1 232 ? -11.221 -21.048 18.479 1.00 23.17 232 ARG A C 1
ATOM 1767 O O . ARG A 1 232 ? -10.746 -19.919 18.611 1.00 23.17 232 ARG A O 1
ATOM 1774 N N . PRO A 1 233 ? -11.307 -21.916 19.499 1.00 25.44 233 PRO A N 1
ATOM 1775 C CA . PRO A 1 233 ? -10.622 -21.654 20.748 1.00 25.44 233 PRO A CA 1
ATOM 1776 C C . PRO A 1 233 ? -9.122 -21.617 20.442 1.00 25.44 233 PRO A C 1
ATOM 1778 O O . PRO A 1 233 ? -8.491 -22.651 20.228 1.00 25.44 233 PRO A O 1
ATOM 1781 N N . GLY A 1 234 ? -8.562 -20.411 20.351 1.00 27.20 234 GLY A N 1
ATOM 1782 C CA . GLY A 1 234 ? -7.131 -20.216 20.517 1.00 27.20 234 GLY A CA 1
ATOM 1783 C C . GLY A 1 234 ? -6.762 -20.631 21.944 1.00 27.20 234 GLY A C 1
ATOM 1784 O O . GLY A 1 234 ? -7.587 -20.463 22.846 1.00 27.20 234 GLY A O 1
ATOM 1785 N N . PRO A 1 235 ? -5.578 -21.220 22.165 1.00 27.33 235 PRO A N 1
ATOM 1786 C CA . PRO A 1 235 ? -5.206 -21.786 23.454 1.00 27.33 235 PRO A CA 1
ATOM 1787 C C . PRO A 1 235 ? -5.180 -20.700 24.540 1.00 27.33 235 PRO A C 1
ATOM 1789 O O . PRO A 1 235 ? -4.212 -19.961 24.696 1.00 27.33 235 PRO A O 1
ATOM 1792 N N . LEU A 1 236 ? -6.255 -20.622 25.324 1.00 34.59 236 LEU A N 1
ATOM 1793 C CA . LEU A 1 236 ? -6.250 -20.004 26.640 1.00 34.59 236 LEU A CA 1
ATOM 1794 C C . LEU A 1 236 ? -5.630 -21.005 27.611 1.00 34.59 236 LEU A C 1
ATOM 1796 O O . LEU A 1 236 ? -6.341 -21.851 28.135 1.00 34.59 236 LEU A O 1
ATOM 1800 N N . GLN A 1 237 ? -4.320 -20.918 27.832 1.00 29.95 237 GLN A N 1
ATOM 1801 C CA . GLN A 1 237 ? -3.739 -20.729 29.166 1.00 29.95 237 GLN A CA 1
ATOM 1802 C C . GLN A 1 237 ? -2.215 -20.844 29.139 1.00 29.95 237 GLN A C 1
ATOM 1804 O O . GLN A 1 237 ? -1.652 -21.780 28.590 1.00 29.95 237 GLN A O 1
ATOM 1809 N N . GLN A 1 238 ? -1.601 -19.905 29.862 1.00 34.94 238 GLN A N 1
ATOM 1810 C CA . GLN A 1 238 ? -0.233 -19.939 30.378 1.00 34.94 238 GLN A CA 1
ATOM 1811 C C . GLN A 1 238 ? 0.892 -19.728 29.356 1.00 34.94 238 GLN A C 1
ATOM 1813 O O . GLN A 1 238 ? 1.567 -20.650 28.922 1.00 34.94 238 GLN A O 1
ATOM 1818 N N . ALA A 1 239 ? 1.216 -18.455 29.141 1.00 28.19 239 ALA A N 1
ATOM 1819 C CA . ALA A 1 239 ? 2.614 -18.044 29.105 1.00 28.19 239 ALA A CA 1
ATOM 1820 C C . ALA A 1 239 ? 2.762 -16.787 29.967 1.00 28.19 239 ALA A C 1
ATOM 1822 O O . ALA A 1 239 ? 2.590 -15.655 29.522 1.00 28.19 239 ALA A O 1
ATOM 1823 N N . ALA A 1 240 ? 3.011 -17.023 31.252 1.00 33.28 240 ALA A N 1
ATOM 1824 C CA . ALA A 1 240 ? 3.562 -16.023 32.141 1.00 33.28 240 ALA A CA 1
ATOM 1825 C C . ALA A 1 240 ? 5.007 -15.697 31.721 1.00 33.28 240 ALA A C 1
ATOM 1827 O O . ALA A 1 240 ? 5.770 -16.597 31.384 1.00 33.28 240 ALA A O 1
ATOM 1828 N N . ASN A 1 241 ? 5.360 -14.417 31.857 1.00 35.94 241 ASN A N 1
ATOM 1829 C CA . ASN A 1 241 ? 6.699 -13.873 32.097 1.00 35.94 241 ASN A CA 1
ATOM 1830 C C . ASN A 1 241 ? 7.848 -14.205 31.131 1.00 35.94 241 ASN A C 1
ATOM 1832 O O . ASN A 1 241 ? 8.416 -15.295 31.164 1.00 35.94 241 ASN A O 1
ATOM 1836 N N . ARG A 1 242 ? 8.287 -13.144 30.434 1.00 34.19 242 ARG A N 1
ATOM 1837 C CA . ARG A 1 242 ? 9.667 -12.641 30.194 1.00 34.19 242 ARG A CA 1
ATOM 1838 C C . ARG A 1 242 ? 9.515 -11.633 29.036 1.00 34.19 242 ARG A C 1
ATOM 1840 O O . ARG A 1 242 ? 9.123 -12.040 27.958 1.00 34.19 242 ARG A O 1
ATOM 1847 N N . SER A 1 243 ? 9.684 -10.316 29.132 1.00 32.50 243 SER A N 1
ATOM 1848 C CA . SER A 1 243 ? 10.495 -9.478 30.013 1.00 32.50 243 SER A CA 1
ATOM 1849 C C . SER A 1 243 ? 9.861 -8.078 30.021 1.00 32.50 243 SER A C 1
ATOM 1851 O O . SER A 1 243 ? 9.994 -7.330 29.059 1.00 32.50 243 SER A O 1
ATOM 1853 N N . ALA A 1 244 ? 9.147 -7.720 31.082 1.00 36.75 244 ALA A N 1
ATOM 1854 C CA . ALA A 1 244 ? 8.761 -6.342 31.359 1.00 36.75 244 ALA A CA 1
ATOM 1855 C C . ALA A 1 244 ? 9.025 -6.131 32.847 1.00 36.75 244 ALA A C 1
ATOM 1857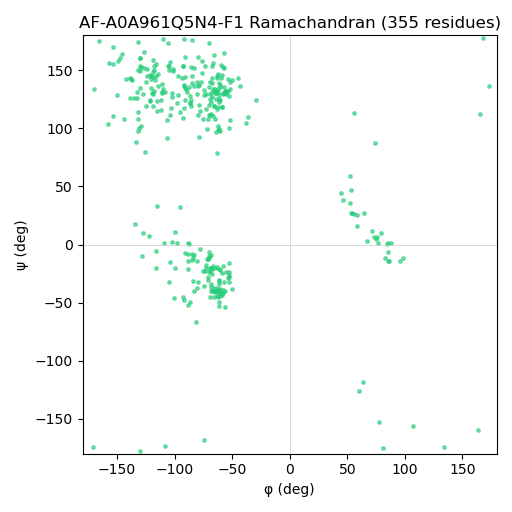 O O . ALA A 1 244 ? 8.614 -6.954 33.666 1.00 36.75 244 ALA A O 1
ATOM 1858 N N . GLY A 1 245 ? 9.800 -5.100 33.179 1.00 35.81 245 GLY A N 1
ATOM 1859 C CA . GLY A 1 245 ? 10.157 -4.780 34.556 1.00 35.81 245 GLY A CA 1
ATOM 1860 C C . GLY A 1 245 ? 8.920 -4.740 35.451 1.00 35.81 245 GLY A C 1
ATOM 1861 O O . GLY A 1 245 ? 7.847 -4.300 35.044 1.00 35.81 245 GLY A O 1
ATOM 1862 N N . THR A 1 246 ? 9.075 -5.241 36.670 1.00 40.16 246 THR A N 1
ATOM 1863 C CA . THR A 1 246 ? 8.055 -5.264 37.718 1.00 40.16 246 THR A CA 1
ATOM 1864 C C . THR A 1 246 ? 7.477 -3.862 37.949 1.00 40.16 246 THR A C 1
ATOM 1866 O O . THR A 1 246 ? 8.100 -3.042 38.620 1.00 40.16 246 THR A O 1
ATOM 1869 N N . ALA A 1 247 ? 6.297 -3.566 37.399 1.00 52.62 247 ALA A N 1
ATOM 1870 C CA . ALA A 1 247 ? 5.588 -2.317 37.670 1.00 52.62 247 ALA A CA 1
ATOM 1871 C C . ALA A 1 247 ? 5.037 -2.342 39.112 1.00 52.62 247 ALA A C 1
ATOM 1873 O O . ALA A 1 247 ? 4.106 -3.093 39.409 1.00 52.62 247 ALA A O 1
ATOM 1874 N N . SER A 1 248 ? 5.634 -1.553 40.014 1.00 58.19 248 SER A N 1
ATOM 1875 C CA . SER A 1 248 ? 5.355 -1.555 41.464 1.00 58.19 248 SER A CA 1
ATOM 1876 C C . SER A 1 248 ? 4.385 -0.475 41.957 1.00 58.19 248 SER A C 1
ATOM 1878 O O . SER A 1 248 ? 4.149 -0.406 43.160 1.00 58.19 248 SER A O 1
ATOM 1880 N N . GLY A 1 249 ? 3.826 0.367 41.086 1.00 71.94 249 GLY A N 1
ATOM 1881 C CA . GLY A 1 249 ? 3.005 1.497 41.532 1.00 71.94 249 GLY A CA 1
ATOM 1882 C C . GLY A 1 249 ? 1.528 1.164 41.799 1.00 71.94 249 GLY A C 1
ATOM 1883 O O . GLY A 1 249 ? 1.079 0.025 41.599 1.00 71.94 249 GLY A O 1
ATOM 1884 N N . PRO A 1 250 ? 0.757 2.158 42.285 1.00 85.00 250 PRO A N 1
ATOM 1885 C CA . PRO A 1 250 ? -0.621 1.972 42.715 1.00 85.00 250 PRO A CA 1
ATOM 1886 C C . PRO A 1 250 ? -1.527 1.549 41.558 1.00 85.00 250 PRO A C 1
ATOM 1888 O O . PRO A 1 250 ? -1.391 1.992 40.413 1.00 85.00 250 PRO A O 1
ATOM 1891 N N . LYS A 1 251 ? -2.478 0.677 41.891 1.00 90.12 251 LYS A N 1
ATOM 1892 C CA . LYS A 1 251 ? -3.487 0.164 40.972 1.00 90.12 251 LYS A CA 1
ATOM 1893 C C . LYS A 1 251 ? -4.669 1.129 40.916 1.00 90.12 251 LYS A C 1
ATOM 1895 O O . LYS A 1 251 ? -5.264 1.428 41.948 1.00 90.12 251 LYS A O 1
ATOM 1900 N N . VAL A 1 252 ? -5.022 1.586 39.719 1.00 95.06 252 VAL A N 1
ATOM 1901 C CA . VAL A 1 252 ? -6.118 2.532 39.482 1.00 95.06 252 VAL A CA 1
ATOM 1902 C C . VAL A 1 252 ? -7.164 1.877 38.594 1.00 95.06 252 VAL A C 1
ATOM 1904 O O . VAL A 1 252 ? -6.837 1.304 37.556 1.00 95.06 252 VAL A O 1
ATOM 1907 N N . ARG A 1 253 ? -8.430 1.930 39.012 1.00 95.50 253 ARG A N 1
ATOM 1908 C CA . ARG A 1 253 ? -9.563 1.426 38.228 1.00 95.50 253 ARG A CA 1
ATOM 1909 C C . ARG A 1 253 ? -9.795 2.328 37.014 1.00 95.50 253 ARG A C 1
ATOM 1911 O O . ARG A 1 253 ? -9.797 3.545 37.170 1.00 95.50 253 ARG A O 1
ATOM 1918 N N . ILE A 1 254 ? -10.011 1.731 35.840 1.00 96.25 254 ILE A N 1
ATOM 1919 C CA . ILE A 1 254 ? -10.248 2.468 34.584 1.00 96.25 254 ILE A CA 1
ATOM 1920 C C . ILE A 1 254 ? -11.638 2.239 33.974 1.00 96.25 254 ILE A C 1
ATOM 1922 O O . ILE A 1 254 ? -11.968 2.893 32.994 1.00 96.25 254 ILE A O 1
ATOM 1926 N N . GLY A 1 255 ? -12.440 1.336 34.544 1.00 94.44 255 GLY A N 1
ATOM 1927 C CA . GLY A 1 255 ? -13.806 1.045 34.098 1.00 94.44 255 GLY A CA 1
ATOM 1928 C C . GLY A 1 255 ? -14.075 -0.454 34.008 1.00 94.44 255 GLY A C 1
ATOM 1929 O O . GLY A 1 255 ? -13.243 -1.276 34.400 1.00 94.44 255 GLY A O 1
ATOM 1930 N N . SER A 1 256 ? -15.247 -0.805 33.499 1.00 95.31 256 SER A N 1
ATOM 1931 C CA . SER A 1 256 ? -15.636 -2.173 33.163 1.00 95.31 256 SER A CA 1
ATOM 1932 C C . SER A 1 256 ? -15.285 -2.526 31.713 1.00 95.31 256 SER A C 1
ATOM 1934 O O . SER A 1 256 ? -15.074 -1.645 30.885 1.00 95.31 256 SER A O 1
ATOM 1936 N N . LEU A 1 257 ? -15.219 -3.814 31.368 1.00 88.94 257 LEU A N 1
ATOM 1937 C CA . LEU A 1 257 ? -14.932 -4.251 29.995 1.00 88.94 257 LEU A CA 1
ATOM 1938 C C . LEU A 1 257 ? -15.991 -3.777 28.991 1.00 88.94 257 LEU A C 1
ATOM 1940 O O . LEU A 1 257 ? -15.663 -3.541 27.829 1.00 88.94 257 LEU A O 1
ATOM 1944 N N . ASP A 1 258 ? -17.240 -3.651 29.432 1.00 89.62 258 ASP A N 1
ATOM 1945 C CA . ASP A 1 258 ? -18.373 -3.265 28.588 1.00 89.62 258 ASP A CA 1
ATOM 1946 C C . ASP A 1 258 ? -18.300 -1.795 28.148 1.00 89.62 258 ASP A C 1
ATOM 1948 O O . ASP A 1 258 ? -18.809 -1.440 27.088 1.00 89.62 258 ASP A O 1
ATOM 1952 N N . GLU A 1 259 ? -17.593 -0.954 28.909 1.00 88.81 259 GLU A N 1
ATOM 1953 C CA . GLU A 1 259 ? -17.298 0.438 28.541 1.00 88.81 259 GLU A CA 1
ATOM 1954 C C . GLU A 1 259 ? -16.270 0.545 27.399 1.00 88.81 259 GLU A C 1
ATOM 1956 O O . GLU A 1 259 ? -16.129 1.609 26.793 1.00 88.81 259 GLU A O 1
ATOM 1961 N N . PHE A 1 260 ? -15.587 -0.558 27.059 1.00 90.06 260 PHE A N 1
ATOM 1962 C CA . PHE A 1 260 ? -14.593 -0.632 25.985 1.00 90.06 260 PHE A CA 1
ATOM 1963 C C . PHE A 1 260 ? -14.929 -1.758 24.986 1.00 90.06 260 PHE A C 1
ATOM 1965 O O . PHE A 1 260 ? -14.342 -2.854 25.035 1.00 90.06 260 PHE A O 1
ATOM 1972 N N . PRO A 1 261 ? -15.878 -1.517 24.059 1.00 79.94 261 PRO A N 1
ATOM 1973 C CA . PRO A 1 261 ? -16.177 -2.442 22.972 1.00 79.94 261 PRO A CA 1
ATOM 1974 C C . PRO A 1 261 ? -14.953 -2.728 22.088 1.00 79.94 261 PRO A C 1
ATOM 1976 O O . PRO A 1 261 ? -14.038 -1.914 21.962 1.00 79.94 261 PRO A O 1
ATOM 1979 N N . SER A 1 262 ? -14.930 -3.909 21.461 1.00 80.56 262 SER A N 1
ATOM 1980 C CA . SER A 1 262 ? -13.861 -4.278 20.518 1.00 80.56 262 SER A CA 1
ATOM 1981 C C . SER A 1 262 ? -13.833 -3.314 19.342 1.00 80.56 262 SER A C 1
ATOM 1983 O O . SER A 1 262 ? -14.879 -3.042 18.763 1.00 80.56 262 SER A O 1
ATOM 1985 N N . GLY A 1 263 ? -12.640 -2.871 18.951 1.00 74.75 263 GLY A N 1
ATOM 1986 C CA . GLY A 1 263 ? -12.447 -1.993 17.799 1.00 74.75 263 GLY A CA 1
ATOM 1987 C C . GLY A 1 263 ? -12.620 -0.503 18.102 1.00 74.75 263 GLY A C 1
ATOM 1988 O O . GLY A 1 263 ? -12.312 0.315 17.241 1.00 74.75 263 GLY A O 1
ATOM 1989 N N . GLU A 1 264 ? -13.054 -0.136 19.309 1.00 78.62 264 GLU A N 1
ATOM 1990 C CA . GLU A 1 264 ? -13.247 1.259 19.706 1.00 78.62 264 GLU A CA 1
ATOM 1991 C C . GLU A 1 264 ? -12.099 1.776 20.577 1.00 78.62 264 GLU A C 1
ATOM 1993 O O . GLU A 1 264 ? -11.503 1.035 21.365 1.00 78.62 264 GLU A O 1
ATOM 1998 N N . ILE A 1 265 ? -11.830 3.080 20.461 1.00 85.94 265 ILE A N 1
ATOM 1999 C CA . ILE A 1 265 ? -10.910 3.814 21.329 1.00 85.94 265 ILE A CA 1
ATOM 2000 C C . ILE A 1 265 ? -11.726 4.777 22.184 1.00 85.94 265 ILE A C 1
ATOM 2002 O O . ILE A 1 265 ? -12.560 5.532 21.687 1.00 85.94 265 ILE A O 1
ATOM 2006 N N . ARG A 1 266 ? -11.489 4.755 23.492 1.00 92.25 266 ARG A N 1
ATOM 2007 C CA . ARG A 1 266 ? -12.132 5.636 24.461 1.00 92.25 266 ARG A CA 1
ATOM 2008 C C . ARG A 1 266 ? -11.079 6.464 25.172 1.00 92.25 266 ARG A C 1
ATOM 2010 O O . ARG A 1 266 ? -10.089 5.938 25.681 1.00 92.25 266 ARG A O 1
ATOM 2017 N N . ARG A 1 267 ? -11.321 7.770 25.224 1.00 97.25 267 ARG A N 1
ATOM 2018 C CA . ARG A 1 267 ? -10.551 8.697 26.047 1.00 97.25 267 ARG A CA 1
ATOM 2019 C C . ARG A 1 267 ? -11.044 8.624 27.485 1.00 97.25 267 ARG A C 1
ATOM 2021 O O . ARG A 1 267 ? -12.239 8.784 27.720 1.00 97.25 267 ARG A O 1
ATOM 2028 N N . ILE A 1 268 ? -10.134 8.449 28.436 1.00 96.69 268 ILE A N 1
ATOM 2029 C CA . ILE A 1 268 ? -10.439 8.548 29.867 1.00 96.69 268 ILE A CA 1
ATOM 2030 C C . ILE A 1 268 ? -9.420 9.441 30.571 1.00 96.69 268 ILE A C 1
ATOM 2032 O O . ILE A 1 268 ? -8.261 9.512 30.168 1.00 96.69 268 ILE A O 1
ATOM 2036 N N . GLU A 1 269 ? -9.846 10.103 31.641 1.00 96.56 269 GLU A N 1
ATOM 2037 C CA . GLU A 1 269 ? -8.957 10.851 32.531 1.00 96.56 269 GLU A CA 1
ATOM 2038 C C . GLU A 1 269 ? -8.627 9.987 33.747 1.00 96.56 269 GLU A C 1
ATOM 2040 O O . GLU A 1 269 ? -9.528 9.561 34.473 1.00 96.56 269 GLU A O 1
ATOM 2045 N N . VAL A 1 270 ? -7.340 9.724 33.981 1.00 94.00 270 VAL A N 1
ATOM 2046 C CA . VAL A 1 270 ? -6.888 8.891 35.100 1.00 94.00 270 VAL A CA 1
ATOM 2047 C C . VAL A 1 270 ? -5.988 9.702 36.036 1.00 94.00 270 VAL A C 1
ATOM 2049 O O . VAL A 1 270 ? -4.912 10.149 35.621 1.00 94.00 270 VAL A O 1
ATOM 2052 N N . PRO A 1 271 ? -6.365 9.875 37.318 1.00 86.94 271 PRO A N 1
ATOM 2053 C CA . PRO A 1 271 ? -5.520 10.545 38.301 1.00 86.94 271 PRO A CA 1
ATOM 2054 C C . PRO A 1 271 ? -4.115 9.926 38.364 1.00 86.94 271 PRO A C 1
ATOM 2056 O O . PRO A 1 271 ? -3.967 8.713 38.496 1.00 86.94 271 PRO A O 1
ATOM 2059 N N . GLY A 1 272 ? -3.079 10.761 38.244 1.00 86.56 272 GLY A N 1
ATOM 2060 C CA . GLY A 1 272 ? -1.672 10.334 38.245 1.00 86.56 272 GLY A CA 1
ATOM 2061 C C . GLY A 1 272 ? -1.127 9.831 36.899 1.00 86.56 272 GLY A C 1
ATOM 2062 O O . GLY A 1 272 ? 0.085 9.711 36.754 1.00 86.56 272 GLY A O 1
ATOM 2063 N N . ALA A 1 273 ? -1.977 9.589 35.896 1.00 89.00 273 ALA A N 1
ATOM 2064 C CA . ALA A 1 273 ? -1.558 9.245 34.531 1.00 89.00 273 ALA A CA 1
ATOM 2065 C C . ALA A 1 273 ? -1.959 10.294 33.478 1.00 89.00 273 ALA A C 1
ATOM 2067 O O . ALA A 1 273 ? -1.342 10.337 32.414 1.00 89.00 273 ALA A O 1
ATOM 2068 N N . GLY A 1 274 ? -2.947 11.142 33.780 1.00 93.81 274 GLY A N 1
ATOM 2069 C CA . GLY A 1 274 ? -3.536 12.093 32.839 1.00 93.81 274 GLY A CA 1
ATOM 2070 C C . GLY A 1 274 ? -4.513 11.416 31.876 1.00 93.81 274 GLY A C 1
ATOM 2071 O O . GLY A 1 274 ? -5.101 10.381 32.199 1.00 93.81 274 GLY A O 1
ATOM 2072 N N . ALA A 1 275 ? -4.668 12.001 30.690 1.00 97.06 275 ALA A N 1
ATOM 2073 C CA . ALA A 1 275 ? -5.534 11.467 29.649 1.00 97.06 275 ALA A CA 1
ATOM 2074 C C . ALA A 1 275 ? -4.929 10.212 29.006 1.00 97.06 275 ALA A C 1
ATOM 2076 O O . ALA A 1 275 ? -3.773 10.219 28.562 1.00 97.06 275 ALA A O 1
ATOM 2077 N N . LEU A 1 276 ? -5.731 9.152 28.919 1.00 98.31 276 LEU A N 1
ATOM 2078 C CA . LEU A 1 276 ? -5.382 7.882 28.292 1.00 98.31 276 LEU A CA 1
ATOM 2079 C C . LEU A 1 276 ? -6.332 7.553 27.142 1.00 98.31 276 LEU A C 1
ATOM 2081 O O . LEU A 1 276 ? -7.533 7.805 27.229 1.00 98.31 276 LEU A O 1
ATOM 2085 N N . ALA A 1 277 ? -5.786 6.921 26.107 1.00 97.81 277 ALA A N 1
ATOM 2086 C CA . ALA A 1 277 ? -6.547 6.221 25.086 1.00 97.81 277 ALA A CA 1
ATOM 2087 C C . ALA A 1 277 ? -6.611 4.734 25.467 1.00 97.81 277 ALA A C 1
ATOM 2089 O O . ALA A 1 277 ? -5.586 4.046 25.511 1.00 97.81 277 ALA A O 1
ATOM 2090 N N . VAL A 1 278 ? -7.812 4.250 25.777 1.00 97.88 278 VAL A N 1
ATOM 2091 C CA . VAL A 1 278 ? -8.082 2.855 26.142 1.00 97.88 278 VAL A CA 1
ATOM 2092 C C . VAL A 1 278 ? -8.881 2.201 25.033 1.00 97.88 278 VAL A C 1
ATOM 2094 O O . VAL A 1 278 ? -9.874 2.754 24.569 1.00 97.88 278 VAL A O 1
ATOM 2097 N N . PHE A 1 279 ? -8.449 1.029 24.593 1.00 92.69 279 PHE A N 1
ATOM 2098 C CA . PHE A 1 279 ? -9.069 0.344 23.467 1.00 92.69 279 PHE A CA 1
ATOM 2099 C C . PHE A 1 279 ? -8.978 -1.163 23.598 1.00 92.69 279 PHE A C 1
ATOM 2101 O O . PHE A 1 279 ? -8.105 -1.699 24.286 1.00 92.69 279 PHE A O 1
ATOM 2108 N N . ARG A 1 280 ? -9.876 -1.858 22.900 1.00 86.81 280 ARG A N 1
ATOM 2109 C CA . ARG A 1 280 ? -9.924 -3.317 22.885 1.00 86.81 280 ARG A CA 1
ATOM 2110 C C . ARG A 1 280 ? -9.685 -3.863 21.486 1.00 86.81 280 ARG A C 1
ATOM 2112 O O . ARG A 1 280 ? -10.308 -3.440 20.518 1.00 86.81 280 ARG A O 1
ATOM 2119 N N . THR A 1 281 ? -8.805 -4.850 21.409 1.00 78.88 281 THR A N 1
ATOM 2120 C CA . THR A 1 281 ? -8.581 -5.685 20.223 1.00 78.88 281 THR A CA 1
ATOM 2121 C C . THR A 1 281 ? -9.084 -7.102 20.493 1.00 78.8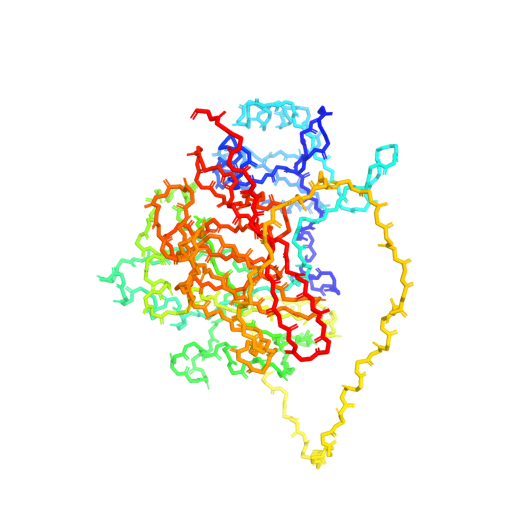8 281 THR A C 1
ATOM 2123 O O . THR A 1 281 ? -9.452 -7.431 21.622 1.00 78.88 281 THR A O 1
ATOM 2126 N N . ASP A 1 282 ? -9.020 -7.976 19.490 1.00 71.81 282 ASP A N 1
ATOM 2127 C CA . ASP A 1 282 ? -9.320 -9.403 19.662 1.00 71.81 282 ASP A CA 1
ATOM 2128 C C . ASP A 1 282 ? -8.380 -10.103 20.661 1.00 71.81 282 ASP A C 1
ATOM 2130 O O . ASP A 1 282 ? -8.731 -11.143 21.216 1.00 71.81 282 ASP A O 1
ATOM 2134 N N . ALA A 1 283 ? -7.193 -9.536 20.912 1.00 72.31 283 ALA A N 1
ATOM 2135 C CA . ALA A 1 283 ? -6.203 -10.103 21.821 1.00 72.31 283 ALA A CA 1
ATOM 2136 C C . ALA A 1 283 ? -6.416 -9.672 23.281 1.00 72.31 283 ALA A C 1
ATOM 2138 O O . ALA A 1 283 ? -6.382 -10.506 24.187 1.00 72.31 283 ALA A O 1
ATOM 2139 N N . ALA A 1 284 ? -6.587 -8.369 23.521 1.00 87.81 284 ALA A N 1
ATOM 2140 C CA . ALA A 1 284 ? -6.667 -7.795 24.863 1.00 87.81 284 ALA A CA 1
ATOM 2141 C C . ALA A 1 284 ? -7.216 -6.357 24.859 1.00 87.81 284 ALA A C 1
ATOM 2143 O O . ALA A 1 284 ? -7.431 -5.747 23.807 1.00 87.81 284 ALA A O 1
ATOM 2144 N N . VAL A 1 285 ? -7.401 -5.817 26.066 1.00 93.75 285 VAL A N 1
ATOM 2145 C CA . VAL A 1 285 ? -7.598 -4.383 26.313 1.00 93.75 285 VAL A CA 1
ATOM 2146 C C . VAL A 1 285 ? -6.242 -3.740 26.580 1.00 93.75 285 VAL A C 1
ATOM 2148 O O . VAL A 1 285 ? -5.437 -4.283 27.338 1.00 93.75 285 VAL A O 1
ATOM 2151 N N . TYR A 1 286 ? -6.016 -2.573 25.993 1.00 96.69 286 TYR A N 1
ATOM 2152 C CA . TYR A 1 286 ? -4.788 -1.805 26.122 1.00 96.69 286 TYR A CA 1
ATOM 2153 C C . TYR A 1 286 ? -5.089 -0.383 26.577 1.00 96.69 286 TYR A C 1
ATOM 2155 O O . TYR A 1 286 ? -6.155 0.159 26.292 1.00 96.69 286 TYR A O 1
ATOM 2163 N N . ALA A 1 287 ? -4.130 0.219 27.275 1.00 97.44 287 ALA A N 1
ATOM 2164 C CA . ALA A 1 287 ? -4.184 1.605 27.709 1.00 97.44 287 ALA A CA 1
ATOM 2165 C C . ALA A 1 287 ? -2.852 2.281 27.382 1.00 97.44 287 ALA A C 1
ATOM 2167 O O . ALA A 1 287 ? -1.786 1.809 27.784 1.00 97.44 287 ALA A O 1
ATOM 2168 N N . VAL A 1 288 ? -2.913 3.396 26.663 1.00 97.62 288 VAL A N 1
ATOM 2169 C CA . VAL A 1 288 ? -1.747 4.199 26.281 1.00 97.62 288 VAL A CA 1
ATOM 2170 C C . VAL A 1 288 ? -1.989 5.664 26.618 1.00 97.62 288 VAL A C 1
ATOM 2172 O O . VAL A 1 288 ? -3.131 6.082 26.799 1.00 97.62 288 VAL A O 1
ATOM 2175 N N . SER A 1 289 ? -0.928 6.463 26.708 1.00 97.50 289 SER A N 1
ATOM 2176 C CA . SER A 1 289 ? -1.075 7.914 26.835 1.00 97.50 289 SER A CA 1
ATOM 2177 C C . SER A 1 289 ? -1.880 8.459 25.658 1.00 97.50 289 SER A C 1
ATOM 2179 O O . SER A 1 289 ? -1.611 8.127 24.506 1.00 97.50 289 SER A O 1
ATOM 2181 N N . ASP A 1 290 ? -2.833 9.342 25.942 1.00 97.88 290 ASP A N 1
ATOM 2182 C CA . ASP A 1 290 ? -3.608 10.015 24.902 1.00 97.88 290 ASP A CA 1
ATOM 2183 C C . ASP A 1 290 ? -2.761 11.027 24.115 1.00 97.88 290 ASP A C 1
ATOM 2185 O O . ASP A 1 290 ? -3.214 11.582 23.130 1.00 97.88 290 ASP A O 1
ATOM 2189 N N . ARG A 1 291 ? -1.508 11.288 24.503 1.00 97.00 291 ARG A N 1
ATOM 2190 C CA . ARG A 1 291 ? -0.659 12.277 23.839 1.00 97.00 291 ARG A CA 1
ATOM 2191 C C . ARG A 1 291 ? 0.383 11.605 22.954 1.00 97.00 291 ARG A C 1
ATOM 2193 O O . ARG A 1 291 ? 1.351 11.031 23.452 1.00 97.00 291 ARG A O 1
ATOM 2200 N N . CYS A 1 292 ? 0.253 11.767 21.637 1.00 93.69 292 CYS A N 1
ATOM 2201 C CA . CYS A 1 292 ? 1.245 11.272 20.686 1.00 93.69 292 CYS A CA 1
ATOM 2202 C C . CYS A 1 292 ? 2.648 11.834 21.013 1.00 93.69 292 CYS A C 1
ATOM 2204 O O . CYS A 1 292 ? 2.814 13.057 21.112 1.00 93.69 292 CYS A O 1
ATOM 2206 N N . PRO A 1 293 ? 3.690 10.990 21.116 1.00 92.75 293 PRO A N 1
ATOM 2207 C CA . PRO A 1 293 ? 5.031 11.420 21.512 1.00 92.75 293 PRO A CA 1
ATOM 2208 C C . PRO A 1 293 ? 5.752 12.267 20.454 1.00 92.75 293 PRO A C 1
ATOM 2210 O O . PRO A 1 293 ? 6.791 12.845 20.763 1.00 92.75 293 PRO A O 1
ATOM 2213 N N . HIS A 1 294 ? 5.230 12.337 19.223 1.00 83.06 294 HIS A N 1
ATOM 2214 C CA . HIS A 1 294 ? 5.780 13.168 18.149 1.00 83.06 294 HIS A CA 1
ATOM 22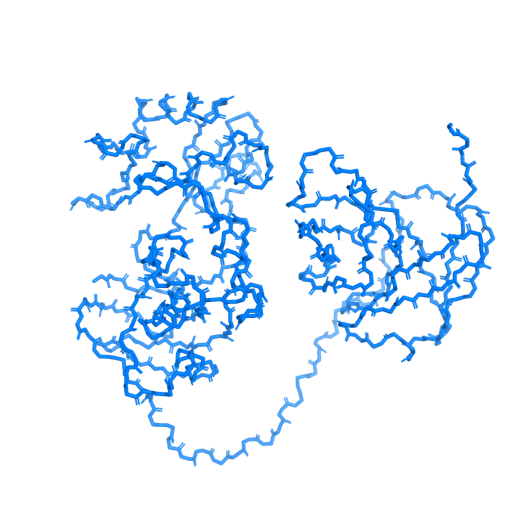15 C C . HIS A 1 294 ? 5.336 14.633 18.269 1.00 83.06 294 HIS A C 1
ATOM 2217 O O . HIS A 1 294 ? 6.156 15.505 18.533 1.00 83.06 294 HIS A O 1
ATOM 2223 N N . ALA A 1 295 ? 4.037 14.898 18.097 1.00 84.25 295 ALA A N 1
ATOM 2224 C CA . ALA A 1 295 ? 3.488 16.257 18.013 1.00 84.25 295 ALA A CA 1
ATOM 2225 C C . ALA A 1 295 ? 2.317 16.509 18.982 1.00 84.25 295 ALA A C 1
ATOM 2227 O O . ALA A 1 295 ? 1.652 17.533 18.893 1.00 84.25 295 ALA A O 1
ATOM 2228 N N . GLY A 1 296 ? 2.055 15.588 19.914 1.00 89.69 296 GLY A N 1
ATOM 2229 C CA . GLY A 1 296 ? 1.050 15.771 20.961 1.00 89.69 296 GLY A CA 1
ATOM 2230 C C . GLY A 1 296 ? -0.406 15.548 20.551 1.00 89.69 296 GLY A C 1
ATOM 2231 O O . GLY A 1 296 ? -1.281 15.867 21.345 1.00 89.69 296 GLY A O 1
ATOM 2232 N N . ALA A 1 297 ? -0.664 15.011 19.356 1.00 85.81 297 ALA A N 1
ATOM 2233 C CA . ALA A 1 297 ? -2.017 14.702 18.890 1.00 85.81 297 ALA A CA 1
ATOM 2234 C C . ALA A 1 297 ? -2.752 13.711 19.824 1.00 85.81 297 ALA A C 1
ATOM 2236 O O . ALA A 1 297 ? -2.084 12.814 20.356 1.00 85.81 297 ALA A O 1
ATOM 2237 N N . PRO A 1 298 ? -4.083 13.851 19.987 1.00 88.69 298 PRO A N 1
ATOM 2238 C CA . PRO A 1 298 ? -4.904 12.969 20.815 1.00 88.69 298 PRO A CA 1
ATOM 2239 C C . PRO A 1 298 ? -5.000 11.568 20.196 1.00 88.69 298 PRO A C 1
ATOM 2241 O O . PRO A 1 298 ? -5.587 11.383 19.136 1.00 88.69 298 PRO A O 1
ATOM 2244 N N . MET A 1 299 ? -4.409 10.559 20.834 1.00 96.81 299 MET A N 1
ATOM 2245 C CA . MET A 1 299 ? -4.418 9.177 20.338 1.00 96.81 299 MET A CA 1
ATOM 2246 C C . MET A 1 299 ? -5.822 8.562 20.365 1.00 96.81 299 MET A C 1
ATOM 2248 O O . MET A 1 299 ? -6.108 7.668 19.575 1.00 96.81 299 MET A O 1
ATOM 2252 N N . SER A 1 300 ? -6.698 9.053 21.240 1.00 93.38 300 SER A N 1
ATOM 2253 C CA . SER A 1 300 ? -8.108 8.667 21.317 1.00 93.38 300 SER A CA 1
ATOM 2254 C C . SER A 1 300 ? -8.945 9.104 20.115 1.00 93.38 300 SER A C 1
ATOM 2256 O O . SER A 1 300 ? -9.969 8.484 19.854 1.00 93.38 300 SER A O 1
ATOM 2258 N N . GLU A 1 301 ? -8.492 10.104 19.356 1.00 81.12 301 GLU A N 1
ATOM 2259 C CA . GLU A 1 301 ? -9.070 10.474 18.054 1.00 81.12 301 GLU A CA 1
ATOM 2260 C C . GLU A 1 301 ? -8.436 9.686 16.894 1.00 81.12 301 GLU A C 1
ATOM 2262 O O . GLU A 1 301 ? -8.753 9.908 15.727 1.00 81.12 301 GLU A O 1
ATOM 2267 N N . GLY A 1 302 ? -7.499 8.789 17.208 1.00 79.56 302 GLY A N 1
ATOM 2268 C CA . GLY A 1 302 ? -6.860 7.891 16.261 1.00 79.56 302 GLY A CA 1
ATOM 2269 C C . GLY A 1 302 ? -7.755 6.739 15.815 1.00 79.56 302 GLY A C 1
ATOM 2270 O O . GLY A 1 302 ? -8.952 6.686 16.087 1.00 79.56 302 GLY A O 1
ATOM 2271 N N . ILE A 1 303 ? -7.139 5.772 15.142 1.00 76.62 303 ILE A N 1
ATOM 2272 C CA . ILE A 1 303 ? -7.805 4.537 14.708 1.00 76.62 303 ILE A CA 1
ATOM 2273 C C . ILE A 1 303 ? -7.029 3.309 15.178 1.00 76.62 303 ILE A C 1
ATOM 2275 O O . ILE A 1 303 ? -5.868 3.411 15.584 1.00 76.62 303 ILE A O 1
ATOM 2279 N N . LEU A 1 304 ? -7.668 2.142 15.108 1.00 76.44 304 LEU A N 1
ATOM 2280 C CA . LEU A 1 304 ? -7.010 0.856 15.305 1.00 76.44 304 LEU A CA 1
ATOM 2281 C C . LEU A 1 304 ? -6.779 0.189 13.953 1.00 76.44 304 LEU A C 1
ATOM 2283 O O . LEU A 1 304 ? -7.716 0.002 13.183 1.00 76.44 304 LEU A O 1
ATOM 2287 N N . GLU A 1 305 ? -5.542 -0.209 13.677 1.00 69.31 305 GLU A N 1
ATOM 2288 C CA . GLU A 1 305 ? -5.182 -0.897 12.438 1.00 69.31 305 GLU A CA 1
ATOM 2289 C C . GLU A 1 305 ? -4.197 -2.025 12.767 1.00 69.31 305 GLU A C 1
ATOM 2291 O O . GLU A 1 305 ? -3.196 -1.812 13.447 1.00 69.31 305 GLU A O 1
ATOM 2296 N N . ASN A 1 306 ? -4.495 -3.258 12.341 1.00 72.50 306 ASN A N 1
ATOM 2297 C CA . ASN A 1 306 ? -3.650 -4.441 12.586 1.00 72.50 306 ASN A CA 1
ATOM 2298 C C . ASN A 1 306 ? -3.266 -4.666 14.068 1.00 72.50 306 ASN A C 1
ATOM 2300 O O . ASN A 1 306 ? -2.149 -5.083 14.372 1.00 72.50 306 ASN A O 1
ATOM 2304 N N . GLY A 1 307 ? -4.177 -4.365 15.000 1.00 77.00 307 GLY A N 1
ATOM 2305 C CA . GLY A 1 307 ? -3.929 -4.480 16.444 1.00 77.00 307 GLY A CA 1
ATOM 2306 C C . GLY A 1 307 ? -3.054 -3.368 17.036 1.00 77.00 307 GLY A C 1
ATOM 2307 O O . GLY A 1 307 ? -2.708 -3.438 18.213 1.00 77.00 307 GLY A O 1
ATOM 2308 N N . ARG A 1 308 ? -2.708 -2.342 16.251 1.00 87.19 308 ARG A N 1
ATOM 2309 C CA . ARG A 1 308 ? -1.951 -1.158 16.674 1.00 87.19 308 ARG A CA 1
ATOM 2310 C C . ARG A 1 308 ? -2.866 0.051 16.790 1.00 87.19 308 ARG A C 1
ATOM 2312 O O . ARG A 1 308 ? -3.872 0.138 16.091 1.00 87.19 308 ARG A O 1
ATOM 2319 N N . ILE A 1 309 ? -2.480 1.000 17.639 1.00 93.38 309 ILE A N 1
ATOM 2320 C CA . ILE A 1 309 ? -3.117 2.318 17.688 1.00 93.38 309 ILE A CA 1
ATOM 2321 C C . ILE A 1 309 ? -2.391 3.280 16.747 1.00 93.38 309 ILE A C 1
ATOM 2323 O O . ILE A 1 309 ? -1.161 3.332 16.733 1.00 93.38 309 ILE A O 1
ATOM 2327 N N . VAL A 1 310 ? -3.144 4.039 15.956 1.00 86.56 310 VAL A N 1
ATOM 2328 C CA . VAL A 1 310 ? -2.619 4.910 14.900 1.00 86.56 310 VAL A CA 1
ATOM 2329 C C . VAL A 1 310 ? -2.917 6.364 15.232 1.00 86.56 310 VAL A C 1
ATOM 2331 O O . VAL A 1 310 ? -4.068 6.743 15.425 1.00 86.56 310 VAL A O 1
ATOM 2334 N N . CYS A 1 311 ? -1.874 7.192 15.284 1.00 89.81 311 CYS A N 1
ATOM 2335 C CA . CYS A 1 311 ? -1.999 8.624 15.543 1.00 89.81 311 CYS A CA 1
ATOM 2336 C C . CYS A 1 311 ? -2.814 9.311 14.434 1.00 89.81 311 CYS A C 1
ATOM 2338 O O . CYS A 1 311 ? -2.466 9.156 13.261 1.00 89.81 311 CYS A O 1
ATOM 2340 N N . PRO A 1 312 ? -3.817 10.142 14.770 1.00 70.25 312 PRO A N 1
ATOM 2341 C CA . PRO A 1 312 ? -4.689 10.761 13.768 1.00 70.25 312 PRO A CA 1
ATOM 2342 C C . PRO A 1 312 ? -3.992 11.820 12.907 1.00 70.25 312 PRO A C 1
ATOM 2344 O O . PRO A 1 312 ? -4.466 12.149 11.826 1.00 70.25 312 PRO A O 1
ATOM 2347 N N . LEU A 1 313 ? -2.866 12.374 13.371 1.00 72.12 313 LEU A N 1
ATOM 2348 C CA . LEU A 1 313 ? -2.221 13.504 12.700 1.00 72.12 313 LEU A CA 1
ATOM 2349 C C . LEU A 1 313 ? -1.217 13.074 11.623 1.00 72.12 313 LEU A C 1
ATOM 2351 O O . LEU A 1 313 ? -1.243 13.570 10.502 1.00 72.12 313 LEU A O 1
ATOM 2355 N N . HIS A 1 314 ? -0.286 12.191 11.984 1.00 71.38 314 HIS A N 1
ATOM 2356 C CA . HIS A 1 314 ? 0.815 11.775 11.104 1.00 71.38 314 HIS A CA 1
ATOM 2357 C C . HIS A 1 314 ? 0.850 10.265 10.867 1.00 71.38 314 HIS A C 1
ATOM 2359 O O . HIS A 1 314 ? 1.815 9.772 10.289 1.00 71.38 314 HIS A O 1
ATOM 2365 N N . PHE A 1 315 ? -0.167 9.541 11.342 1.00 77.56 315 PHE A N 1
ATOM 2366 C CA . PHE A 1 315 ? -0.336 8.102 11.127 1.00 77.56 315 PHE A CA 1
ATOM 2367 C C . PHE A 1 315 ? 0.817 7.239 11.638 1.00 77.56 315 PHE A C 1
ATOM 2369 O O . PHE A 1 315 ? 1.016 6.124 11.170 1.00 77.56 315 PHE A O 1
ATOM 2376 N N . ALA A 1 316 ? 1.557 7.743 12.631 1.00 81.44 316 ALA A N 1
ATOM 2377 C CA . ALA A 1 316 ? 2.457 6.914 13.414 1.00 81.44 316 ALA A CA 1
ATOM 2378 C C . ALA A 1 316 ? 1.630 5.807 14.079 1.00 81.44 316 ALA A C 1
ATOM 2380 O O . ALA A 1 316 ? 0.713 6.095 14.851 1.00 81.44 316 ALA A O 1
ATOM 2381 N N . GLU A 1 317 ? 1.940 4.565 13.746 1.00 89.25 317 GLU A N 1
ATOM 2382 C CA . GLU A 1 317 ? 1.378 3.377 14.371 1.00 89.25 317 GLU A CA 1
ATOM 2383 C C . GLU A 1 317 ? 2.191 3.060 15.625 1.00 89.25 317 GLU A C 1
ATOM 2385 O O . GLU A 1 317 ? 3.405 3.246 15.637 1.00 89.25 317 GLU A O 1
ATOM 2390 N N . PHE A 1 318 ? 1.558 2.559 16.678 1.00 93.19 318 PHE A N 1
ATOM 2391 C CA . PHE A 1 318 ? 2.256 2.186 17.904 1.00 93.19 318 PHE A CA 1
ATOM 2392 C C . PHE A 1 318 ? 1.866 0.784 18.335 1.00 93.19 318 PHE A C 1
ATOM 2394 O O . PHE A 1 318 ? 0.685 0.423 18.346 1.00 93.19 318 PHE A O 1
ATOM 2401 N N . ASP A 1 319 ? 2.869 -0.008 18.705 1.00 92.38 319 ASP A N 1
ATOM 2402 C CA . ASP A 1 319 ? 2.622 -1.247 19.424 1.00 92.38 319 ASP A CA 1
ATOM 2403 C C . ASP A 1 319 ? 1.934 -0.945 20.763 1.00 92.38 319 ASP A C 1
ATOM 2405 O O . ASP A 1 319 ? 2.454 -0.153 21.553 1.00 92.38 319 ASP A O 1
ATOM 2409 N N . PRO A 1 320 ? 0.772 -1.546 21.050 1.00 90.94 320 PRO A N 1
ATOM 2410 C CA . PRO A 1 320 ? 0.025 -1.224 22.256 1.00 90.94 320 PRO A CA 1
ATOM 2411 C C . PRO A 1 320 ? 0.678 -1.770 23.536 1.00 90.94 320 PRO A C 1
ATOM 2413 O O . PRO A 1 320 ? 0.346 -1.310 24.629 1.00 90.94 320 PRO A O 1
ATOM 2416 N N . GLN A 1 321 ? 1.596 -2.738 23.425 1.00 90.12 321 GLN A N 1
ATOM 2417 C CA . GLN A 1 321 ? 2.303 -3.338 24.556 1.00 90.12 321 GLN A CA 1
ATOM 2418 C C . GLN A 1 321 ? 3.630 -2.635 24.834 1.00 90.12 321 GLN A C 1
ATOM 2420 O O . GLN A 1 321 ? 3.944 -2.363 25.993 1.00 90.12 321 GLN A O 1
ATOM 2425 N N . THR A 1 322 ? 4.413 -2.357 23.789 1.00 89.19 322 THR A N 1
ATOM 2426 C CA . THR A 1 322 ? 5.769 -1.797 23.938 1.00 89.19 322 THR A CA 1
ATOM 2427 C C . THR A 1 322 ? 5.827 -0.288 23.724 1.00 89.19 322 THR A C 1
ATOM 2429 O O . THR A 1 322 ? 6.783 0.358 24.155 1.00 89.19 322 THR A O 1
ATOM 2432 N N . GLY A 1 323 ? 4.829 0.284 23.050 1.00 92.81 323 GLY A N 1
ATOM 2433 C CA . GLY A 1 323 ? 4.832 1.680 22.632 1.00 92.81 323 GLY A CA 1
ATOM 2434 C C . GLY A 1 323 ? 5.748 1.964 21.447 1.00 92.81 323 GLY A C 1
ATOM 2435 O O . GLY A 1 323 ? 5.915 3.128 21.086 1.00 92.81 323 GLY A O 1
ATOM 2436 N N . GLU A 1 324 ? 6.372 0.941 20.860 1.00 91.38 324 GLU A N 1
ATOM 2437 C CA . GLU A 1 324 ? 7.305 1.098 19.748 1.00 91.38 324 GLU A CA 1
ATOM 2438 C C . GLU A 1 324 ? 6.595 1.734 18.539 1.00 91.38 324 GLU A C 1
ATOM 2440 O O . GLU A 1 324 ? 5.516 1.266 18.155 1.00 91.38 324 GLU A O 1
ATOM 2445 N N . PRO A 1 325 ? 7.150 2.816 17.960 1.00 85.44 325 PRO A N 1
ATOM 2446 C CA . PRO A 1 325 ? 6.563 3.474 16.805 1.00 85.44 325 PRO A CA 1
ATOM 2447 C C . PRO A 1 325 ? 6.879 2.731 15.501 1.00 85.44 325 PRO A C 1
ATOM 2449 O O . PRO A 1 325 ? 8.025 2.398 15.209 1.00 85.44 325 PRO A O 1
ATOM 2452 N N . PHE A 1 326 ? 5.869 2.582 14.654 1.00 70.56 326 PHE A N 1
ATOM 2453 C CA . PHE A 1 326 ? 5.944 2.056 13.297 1.00 70.56 326 PHE A CA 1
ATOM 2454 C C . PHE A 1 326 ? 5.448 3.126 12.334 1.00 70.56 326 PHE A C 1
ATOM 2456 O O . PHE A 1 326 ? 4.519 3.875 12.633 1.00 70.56 326 PHE A O 1
ATOM 2463 N N . ASN A 1 327 ? 6.082 3.217 11.165 1.00 74.81 327 ASN A N 1
ATOM 2464 C CA . ASN A 1 327 ? 5.708 4.175 10.121 1.00 74.81 327 ASN A CA 1
ATOM 2465 C C . ASN A 1 327 ? 5.626 5.639 10.619 1.00 74.81 327 ASN A C 1
ATOM 2467 O O . ASN A 1 327 ? 4.886 6.454 10.075 1.00 74.81 327 ASN A O 1
ATOM 2471 N N . ALA A 1 328 ? 6.392 5.977 11.661 1.00 72.62 328 ALA A N 1
ATOM 2472 C CA . ALA A 1 328 ? 6.313 7.262 12.336 1.00 72.62 328 ALA A CA 1
ATOM 2473 C C . ALA A 1 328 ? 7.300 8.293 11.757 1.00 72.62 328 ALA A C 1
ATOM 2475 O O . ALA A 1 328 ? 8.369 7.927 11.259 1.00 72.62 328 ALA A O 1
ATOM 2476 N N . PRO A 1 329 ? 7.003 9.602 11.868 1.00 66.50 329 PRO A N 1
ATOM 2477 C CA . PRO A 1 329 ? 7.958 10.648 11.524 1.00 66.50 329 PRO A CA 1
ATOM 2478 C C . PRO A 1 329 ? 9.275 10.536 12.304 1.00 66.50 329 PRO A C 1
ATOM 2480 O O . PRO A 1 329 ? 9.322 10.072 13.445 1.00 66.50 329 PRO A O 1
ATOM 2483 N N . THR A 1 330 ? 10.360 11.015 11.696 1.00 65.06 330 THR A N 1
ATOM 2484 C CA . THR A 1 330 ? 11.695 11.016 12.312 1.00 65.06 330 THR A CA 1
ATOM 2485 C C . THR A 1 330 ? 11.686 11.722 13.667 1.00 65.06 330 THR A C 1
ATOM 2487 O O . THR A 1 330 ? 11.190 12.838 13.781 1.00 65.06 330 THR A O 1
ATOM 2490 N N . GLY A 1 331 ? 12.267 11.077 14.681 1.00 75.06 331 GLY A N 1
ATOM 2491 C CA . GLY A 1 331 ? 12.304 11.601 16.048 1.00 75.06 331 GLY A CA 1
ATOM 2492 C C . GLY A 1 331 ? 11.066 11.269 16.888 1.00 75.06 331 GLY A C 1
ATOM 2493 O O . GLY A 1 331 ? 11.009 11.657 18.054 1.00 75.06 331 GLY A O 1
ATOM 2494 N N . CYS A 1 332 ? 10.091 10.532 16.344 1.00 78.38 332 CYS A N 1
ATOM 2495 C CA . CYS A 1 332 ? 8.993 9.987 17.134 1.00 78.38 332 CYS A CA 1
ATOM 2496 C C . CYS A 1 332 ? 9.528 8.976 18.163 1.00 78.38 332 CYS A C 1
ATOM 2498 O O . CYS A 1 332 ? 10.246 8.039 17.819 1.00 78.38 332 CYS A O 1
ATOM 2500 N N . ARG A 1 333 ? 9.208 9.201 19.441 1.00 92.38 333 ARG A N 1
ATOM 2501 C CA . ARG A 1 333 ? 9.609 8.335 20.560 1.00 92.38 333 ARG A CA 1
ATOM 2502 C C . ARG A 1 333 ? 8.540 7.277 20.841 1.00 92.38 333 ARG A C 1
ATOM 2504 O O . ARG A 1 333 ? 7.473 7.301 20.238 1.00 92.38 333 ARG A O 1
ATOM 2511 N N . HIS A 1 334 ? 8.822 6.389 21.792 1.00 94.00 334 HIS A N 1
ATOM 2512 C CA . HIS A 1 334 ? 7.856 5.400 22.260 1.00 94.00 334 HIS A CA 1
ATOM 2513 C C . HIS A 1 334 ? 6.616 6.075 22.858 1.00 94.00 334 HIS A C 1
ATOM 2515 O O . HIS A 1 334 ? 6.728 7.052 23.607 1.00 94.00 334 HIS A O 1
ATOM 2521 N N . LEU A 1 335 ? 5.441 5.547 22.526 1.00 96.69 335 LEU A N 1
ATOM 2522 C CA . LEU A 1 335 ? 4.186 5.909 23.168 1.00 96.69 335 LEU A CA 1
ATOM 2523 C C . LEU A 1 335 ? 4.138 5.270 24.561 1.00 96.69 335 LEU A C 1
ATOM 2525 O O . LEU A 1 335 ? 4.459 4.100 24.726 1.00 96.69 335 LEU A O 1
ATOM 2529 N N . LYS A 1 336 ? 3.763 6.033 25.591 1.00 96.75 336 LYS A N 1
ATOM 2530 C CA . LYS A 1 336 ? 3.703 5.503 26.962 1.00 96.75 336 LYS A CA 1
ATOM 2531 C C . LYS A 1 336 ? 2.540 4.510 27.078 1.00 96.75 336 LYS A C 1
ATOM 2533 O O . LYS A 1 336 ? 1.394 4.910 26.887 1.00 96.75 336 LYS A O 1
ATOM 2538 N N . CYS A 1 337 ? 2.837 3.259 27.420 1.00 95.88 337 CYS A N 1
ATOM 2539 C CA . CYS A 1 337 ? 1.859 2.186 27.625 1.00 95.88 337 CYS A CA 1
ATOM 2540 C C . CYS A 1 337 ? 1.657 1.886 29.116 1.00 95.88 337 CYS A C 1
ATOM 2542 O O . CYS A 1 337 ? 2.582 2.015 29.922 1.00 95.88 337 CYS A O 1
ATOM 2544 N N . TYR A 1 338 ? 0.453 1.446 29.476 1.00 94.56 338 TYR A N 1
ATOM 2545 C CA . TYR A 1 338 ? 0.072 1.071 30.834 1.00 94.56 338 TYR A CA 1
ATOM 2546 C C . TYR A 1 338 ? -0.372 -0.390 30.859 1.00 94.56 338 TYR A C 1
ATOM 2548 O O . TYR A 1 338 ? -1.148 -0.833 30.012 1.00 94.56 338 TYR A O 1
ATOM 2556 N N . LEU A 1 339 ? 0.107 -1.144 31.852 1.00 92.38 339 LEU A N 1
ATOM 2557 C CA . LEU A 1 339 ? -0.303 -2.534 32.034 1.00 92.38 339 LEU A CA 1
ATOM 2558 C C . LEU A 1 339 ? -1.763 -2.575 32.485 1.00 92.38 339 LEU A C 1
ATOM 2560 O O . LEU A 1 339 ? -2.060 -2.179 33.612 1.00 92.38 339 LEU A O 1
ATOM 2564 N N . VAL A 1 340 ? -2.643 -3.076 31.618 1.00 94.00 340 VAL A N 1
ATOM 2565 C CA . VAL A 1 340 ? -4.053 -3.307 31.940 1.00 94.00 340 VAL A CA 1
ATOM 2566 C C . VAL A 1 340 ? -4.202 -4.675 32.601 1.00 94.00 340 VAL A C 1
ATOM 2568 O O . VAL A 1 340 ? -3.907 -5.712 32.011 1.00 94.00 340 VAL A O 1
ATOM 2571 N N . GLU A 1 341 ? -4.690 -4.681 33.835 1.00 93.69 341 GLU A N 1
ATOM 2572 C CA . GLU A 1 341 ? -5.086 -5.879 34.563 1.00 93.69 341 GLU A CA 1
ATOM 2573 C C . GLU A 1 341 ? -6.610 -6.016 34.547 1.00 93.69 341 GLU A C 1
ATOM 2575 O O . GLU A 1 341 ? -7.336 -5.083 34.906 1.00 93.69 341 GLU A O 1
ATOM 2580 N N . ARG A 1 342 ? -7.085 -7.212 34.192 1.00 91.56 342 ARG A N 1
ATOM 2581 C CA . ARG A 1 342 ? -8.506 -7.570 34.186 1.00 91.56 342 ARG A CA 1
ATOM 2582 C C . ARG A 1 342 ? -8.826 -8.544 35.317 1.00 91.56 342 ARG A C 1
ATOM 2584 O O . ARG A 1 342 ? -8.163 -9.571 35.452 1.00 91.56 342 ARG A O 1
ATOM 2591 N N . GLN A 1 343 ? -9.877 -8.258 36.083 1.00 90.19 343 GLN A N 1
ATOM 2592 C CA . GLN A 1 343 ? -10.464 -9.177 37.064 1.00 90.19 343 GLN A CA 1
ATOM 2593 C C . GLN A 1 343 ? -11.974 -9.271 36.820 1.00 90.19 343 GLN A C 1
ATOM 2595 O O . GLN A 1 343 ? -12.733 -8.369 37.163 1.00 90.19 343 GLN A O 1
ATOM 2600 N N . GLY A 1 344 ? -12.423 -10.353 36.179 1.00 90.56 344 GLY A N 1
ATOM 2601 C CA . GLY A 1 344 ? -13.822 -10.487 35.762 1.00 90.56 344 GLY A CA 1
ATOM 2602 C C . GLY A 1 344 ? -14.206 -9.424 34.727 1.00 90.56 344 GLY A C 1
ATOM 2603 O O . GLY A 1 344 ? -13.635 -9.404 33.632 1.00 90.56 344 GLY A O 1
ATOM 2604 N N . ASN A 1 345 ? -15.169 -8.564 35.072 1.00 91.44 345 ASN A N 1
ATOM 2605 C CA . ASN A 1 345 ? -15.578 -7.430 34.238 1.00 91.44 345 ASN A CA 1
ATOM 2606 C C . ASN A 1 345 ? -14.810 -6.137 34.547 1.00 91.44 345 ASN A C 1
ATOM 2608 O O . ASN A 1 345 ? -14.968 -5.161 33.833 1.00 91.44 345 ASN A O 1
ATOM 2612 N N . GLU A 1 346 ? -13.993 -6.107 35.599 1.00 94.81 346 GLU A N 1
ATOM 2613 C CA . GLU A 1 346 ? -13.306 -4.895 36.048 1.00 94.81 346 GLU A CA 1
ATOM 2614 C C . GLU A 1 346 ? -11.923 -4.761 35.408 1.00 94.81 346 GLU A C 1
ATOM 2616 O O . GLU A 1 346 ? -11.146 -5.725 35.352 1.00 94.81 346 GLU A O 1
ATOM 2621 N N . LEU A 1 347 ? -11.607 -3.546 34.959 1.00 96.19 347 LEU A N 1
ATOM 2622 C CA . LEU A 1 347 ? -10.333 -3.168 34.365 1.00 96.19 347 LEU A CA 1
ATOM 2623 C C . LEU A 1 347 ? -9.616 -2.128 35.220 1.00 96.19 347 LEU A C 1
ATOM 2625 O O . LEU A 1 347 ? -10.197 -1.227 35.833 1.00 96.19 347 LEU A O 1
ATOM 2629 N N . SER A 1 348 ? -8.298 -2.243 35.234 1.00 95.25 348 SER A N 1
ATOM 2630 C CA . SER A 1 348 ? -7.427 -1.406 36.048 1.00 95.25 348 SER A CA 1
ATOM 2631 C C . SER A 1 348 ? -6.050 -1.304 35.421 1.00 95.25 348 SER A C 1
ATOM 2633 O O . SER A 1 348 ? -5.641 -2.206 34.697 1.00 95.25 348 SER A O 1
ATOM 2635 N N . ILE A 1 349 ? -5.327 -0.233 35.721 1.00 94.88 349 ILE A N 1
ATOM 2636 C CA . ILE A 1 349 ? -3.929 -0.064 35.329 1.00 94.88 349 ILE A CA 1
ATOM 2637 C C . ILE A 1 349 ? -3.037 0.063 36.553 1.00 94.88 349 ILE A C 1
ATOM 2639 O O . ILE A 1 349 ? -3.496 0.453 37.626 1.00 94.88 349 ILE A O 1
ATOM 2643 N N . ARG A 1 350 ? -1.745 -0.213 36.384 1.00 87.56 350 ARG A N 1
ATOM 2644 C CA . ARG A 1 350 ? -0.725 0.201 37.354 1.00 87.56 350 ARG A CA 1
ATOM 2645 C C . ARG A 1 350 ? -0.069 1.491 36.895 1.00 87.56 350 ARG A C 1
ATOM 2647 O O . ARG A 1 350 ? 0.408 1.573 35.762 1.00 87.56 350 ARG A O 1
ATOM 2654 N N . LEU A 1 351 ? -0.021 2.478 37.784 1.00 85.50 351 LEU A N 1
ATOM 2655 C CA . LEU A 1 351 ? 0.842 3.634 37.581 1.00 85.50 351 LEU A CA 1
ATOM 2656 C C . LEU A 1 351 ? 2.298 3.175 37.727 1.00 85.50 351 LEU A C 1
ATOM 2658 O O . LEU A 1 351 ? 2.605 2.332 38.566 1.00 85.50 351 LEU A O 1
ATOM 2662 N N . GLN A 1 352 ? 3.190 3.676 36.879 1.00 73.69 352 GLN A N 1
ATOM 2663 C CA . GLN A 1 352 ? 4.626 3.496 37.082 1.00 73.69 352 GLN A CA 1
ATOM 2664 C C . GLN A 1 352 ? 5.110 4.641 37.970 1.00 73.69 352 GLN A C 1
ATOM 2666 O O . GLN A 1 352 ? 4.717 5.783 37.734 1.00 73.69 352 GLN A O 1
ATOM 2671 N N . ASP A 1 353 ? 5.944 4.346 38.969 1.00 55.84 353 ASP A N 1
ATOM 2672 C CA . ASP A 1 353 ? 6.664 5.397 39.684 1.00 55.84 353 ASP A CA 1
ATOM 2673 C C . ASP A 1 353 ? 7.548 6.118 38.663 1.00 55.84 353 ASP A C 1
ATOM 2675 O O . ASP A 1 353 ? 8.350 5.475 37.978 1.00 55.84 353 ASP A O 1
ATOM 2679 N N . ASP A 1 354 ? 7.377 7.435 38.522 1.00 44.09 354 ASP A N 1
ATOM 2680 C CA . ASP A 1 354 ? 8.234 8.249 37.666 1.00 44.09 354 ASP A CA 1
ATOM 2681 C C . ASP A 1 354 ? 9.675 8.129 38.189 1.00 44.09 354 ASP A C 1
ATOM 2683 O O . ASP A 1 354 ? 10.093 8.798 39.139 1.00 44.09 354 ASP A O 1
ATOM 2687 N N . GLN A 1 355 ? 10.459 7.244 37.571 1.00 34.81 355 GLN A N 1
ATOM 2688 C CA . GLN A 1 355 ? 11.909 7.283 37.664 1.00 34.81 355 GLN A CA 1
ATOM 2689 C C . GLN A 1 355 ? 12.333 8.618 37.057 1.00 34.81 355 GLN A C 1
ATOM 2691 O O . GLN A 1 355 ? 12.372 8.777 35.837 1.00 34.81 355 GLN A O 1
ATOM 2696 N N . LYS A 1 356 ? 12.575 9.585 37.950 1.00 31.19 356 LYS A N 1
ATOM 2697 C CA . LYS A 1 356 ? 13.163 10.898 37.683 1.00 31.19 356 LYS A CA 1
ATOM 2698 C C . LYS A 1 356 ? 14.120 10.842 36.490 1.00 31.19 356 LYS A C 1
ATOM 2700 O O . LYS A 1 356 ? 15.111 10.108 36.526 1.00 31.19 356 LYS A O 1
ATOM 2705 N N . ARG A 1 357 ? 13.874 11.689 35.498 1.00 27.09 357 ARG A N 1
ATOM 2706 C CA . ARG A 1 357 ? 14.925 12.240 34.647 1.00 27.09 357 ARG A CA 1
ATOM 2707 C C . ARG A 1 357 ? 14.758 13.738 34.540 1.00 27.09 357 ARG A C 1
ATOM 2709 O O . ARG A 1 357 ? 13.614 14.167 34.277 1.00 27.09 357 ARG A O 1
#

Solvent-accessible surface area (backbone atoms only — not comparable to full-atom values): 20681 Å² total; per-residue (Å²): 85,52,33,37,74,78,16,47,70,85,55,87,54,51,50,49,22,33,65,86,78,67,43,69,70,41,49,61,65,58,71,53,30,49,55,59,53,39,40,46,78,47,72,45,98,88,69,47,52,25,39,11,71,84,68,80,59,76,35,49,60,81,36,70,70,47,36,50,55,51,12,61,68,44,73,44,63,44,38,68,47,47,54,79,42,70,60,87,93,46,69,41,65,76,93,63,85,89,64,42,35,36,38,31,33,50,52,41,50,52,56,52,15,60,73,53,81,62,48,85,68,64,65,79,47,74,65,55,77,38,80,38,87,45,84,93,49,61,78,78,48,34,62,62,75,40,42,79,33,56,32,31,34,66,78,19,29,34,29,27,68,38,76,26,76,60,58,74,72,45,20,50,41,32,75,96,37,73,64,37,64,62,61,52,51,46,28,49,76,75,38,81,31,35,66,38,30,29,25,46,52,75,39,59,41,50,44,60,95,88,56,60,79,43,74,62,82,75,73,87,70,69,82,74,72,83,76,76,80,71,76,77,85,68,90,86,75,87,84,77,87,86,87,75,80,86,76,82,36,66,77,43,79,75,48,48,53,83,83,43,48,74,74,40,59,41,72,46,81,38,93,99,73,45,52,25,23,34,31,18,47,100,87,49,64,38,30,30,48,16,50,38,55,68,83,55,47,53,36,36,71,29,51,74,55,97,81,19,46,24,32,65,81,72,51,27,27,24,41,55,81,76,7,48,63,41,62,35,62,91,86,48,47,60,39,58,52,39,62,57,48,76,58,91,58,42,31,27,32,43,44,67,74,81,76,84,128

Nearest PDB structures (foldseek):
  7bui-assembly1_E  TM=8.448E-01  e=2.743E-08  Metapseudomonas resinovorans
  7bui-assembly1_D  TM=8.902E-01  e=1.307E-07  Metapseudomonas resinovorans
  2i7f-assembly2_B  TM=9.024E-01  e=1.320E-06  Sphingobium yanoikuyae
  4qdd-assembly1_A  TM=7.694E-01  e=5.876E-07  Rhodococcus rhodochrous
  4qdc-assembly1_A  TM=7.520E-01  e=1.176E-06  Rhodococcus rhodochrous

pLDDT: mean 82.12, std 18.56, range [22.84, 98.31]